Protein AF-A0AAN7BAP9-F1 (afdb_monomer_lite)

InterPro domains:
  IPR054508 Cell wall mannoprotein PIR1-like, C-terminal domain [PF22799] (73-159)

Foldseek 3Di:
DDDDDDDDDDDDDDPPPPPPPPPPPPPVQPLKDKWWKWKDDPWTATWAADPQWFIKGQDPHPTWMWMRHRQFWIAIPVRFTWDQDDPPARFTTGGHPDHTDRFKHWDWDFDPDPDDPDPTDIFTWIDGNNHQKWK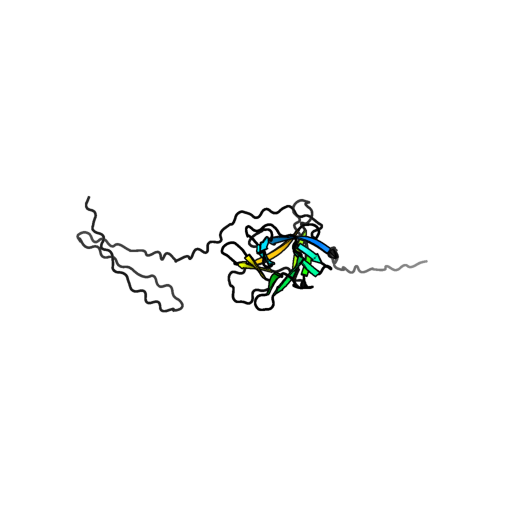WADPDQGMTTIHPHNNPPRPRIDIIGMTIDHPSDVHDDDPDDIDPDPRPDPPPPPDPDDWDWDWDDDPPDPDTDIDTDDDDDDDDDDDDPDDDDDDDDDDDDDD

Organism: NCBI:txid261697

Structure (mmCIF, N/CA/C/O backbone):
data_AF-A0AAN7BAP9-F1
#
_entry.id   AF-A0AAN7BAP9-F1
#
loop_
_atom_site.group_PDB
_atom_site.id
_atom_site.type_symbol
_atom_site.label_atom_id
_atom_site.label_alt_id
_atom_site.label_comp_id
_atom_site.label_asym_id
_atom_site.label_entity_id
_atom_site.label_seq_id
_atom_site.pdbx_PDB_ins_code
_atom_site.Cartn_x
_atom_site.Cartn_y
_atom_site.Cartn_z
_atom_site.occupancy
_atom_site.B_iso_or_equiv
_atom_site.auth_seq_id
_atom_site.auth_comp_id
_atom_site.auth_asym_id
_atom_site.auth_atom_id
_atom_site.pdbx_PDB_model_num
ATOM 1 N N . MET A 1 1 ? 77.933 -33.395 22.657 1.00 39.22 1 MET A N 1
ATOM 2 C CA . MET A 1 1 ? 77.674 -32.132 21.929 1.00 39.22 1 MET A CA 1
ATOM 3 C C . MET A 1 1 ? 76.180 -32.032 21.636 1.00 39.22 1 MET A C 1
ATOM 5 O O . MET A 1 1 ? 75.612 -33.036 21.237 1.00 39.22 1 MET A O 1
ATOM 9 N N . LYS A 1 2 ? 75.620 -30.825 21.815 1.00 37.53 2 LYS A N 1
ATOM 10 C CA . LYS A 1 2 ? 74.255 -30.342 21.498 1.00 37.53 2 LYS A CA 1
ATOM 11 C C . LYS A 1 2 ? 73.086 -30.694 22.444 1.00 37.53 2 LYS A C 1
ATOM 13 O O . LYS A 1 2 ? 72.370 -31.671 22.290 1.00 37.53 2 LYS A O 1
ATOM 18 N N . LEU A 1 3 ? 72.948 -29.768 23.395 1.00 39.25 3 LEU A N 1
ATOM 19 C CA . LEU A 1 3 ? 71.752 -29.110 23.938 1.00 39.25 3 LEU A CA 1
ATOM 20 C C . LEU A 1 3 ? 70.538 -29.025 22.980 1.00 39.25 3 LEU A C 1
ATOM 22 O O . LEU A 1 3 ? 70.737 -28.714 21.809 1.00 39.25 3 LEU A O 1
ATOM 26 N N . SER A 1 4 ? 69.320 -29.184 23.518 1.00 38.62 4 SER A N 1
ATOM 27 C CA . SER A 1 4 ? 68.079 -28.474 23.118 1.00 38.62 4 SER A CA 1
ATOM 28 C C . SER A 1 4 ? 66.982 -28.791 24.149 1.00 38.62 4 SER A C 1
ATOM 30 O O . SER A 1 4 ? 66.522 -29.923 24.233 1.00 38.62 4 SER A O 1
ATOM 32 N N . ILE A 1 5 ? 66.783 -27.939 25.161 1.00 41.03 5 ILE A N 1
ATOM 33 C CA . ILE A 1 5 ? 65.747 -26.885 25.237 1.00 41.03 5 ILE A CA 1
ATOM 34 C C . ILE A 1 5 ? 64.345 -27.438 24.945 1.00 41.03 5 ILE A C 1
ATOM 36 O O . ILE A 1 5 ? 63.905 -27.519 23.802 1.00 41.03 5 ILE A O 1
ATOM 40 N N . ALA A 1 6 ? 63.647 -27.793 26.026 1.00 39.66 6 ALA A N 1
ATOM 41 C CA . ALA A 1 6 ? 62.208 -27.993 26.037 1.00 39.66 6 ALA A CA 1
ATOM 42 C C . ALA A 1 6 ? 61.523 -26.621 25.938 1.00 39.66 6 ALA A C 1
ATOM 44 O O . ALA A 1 6 ? 61.622 -25.806 26.856 1.00 39.66 6 ALA A O 1
ATOM 45 N N . LEU A 1 7 ? 60.851 -26.361 24.816 1.00 39.00 7 LEU A N 1
ATOM 46 C CA . LEU A 1 7 ? 59.968 -25.212 24.647 1.00 39.00 7 LEU A CA 1
ATOM 47 C C . LEU A 1 7 ? 58.538 -25.663 24.967 1.00 39.00 7 LEU A C 1
ATOM 49 O O . LEU A 1 7 ? 57.892 -26.347 24.177 1.00 39.00 7 LEU A O 1
ATOM 53 N N . LEU A 1 8 ? 58.075 -25.308 26.162 1.00 34.25 8 LEU A N 1
ATOM 54 C CA . LEU A 1 8 ? 56.709 -25.523 26.624 1.00 34.25 8 LEU A CA 1
ATOM 55 C C . LEU A 1 8 ? 55.816 -24.433 26.002 1.00 34.25 8 LEU A C 1
ATOM 57 O O . LEU A 1 8 ? 55.797 -23.300 26.479 1.00 34.25 8 LEU A O 1
ATOM 61 N N . ILE A 1 9 ? 55.110 -24.744 24.912 1.00 41.38 9 ILE A N 1
ATOM 62 C CA . ILE A 1 9 ? 54.084 -23.850 24.356 1.00 41.38 9 ILE A CA 1
ATOM 63 C C . ILE A 1 9 ? 52.822 -24.019 25.207 1.00 41.38 9 ILE A C 1
ATOM 65 O O . ILE A 1 9 ? 52.181 -25.068 25.183 1.00 41.38 9 ILE A O 1
ATOM 69 N N . MET A 1 10 ? 52.481 -22.992 25.986 1.00 35.59 10 MET A N 1
ATOM 70 C CA . MET A 1 10 ? 51.198 -22.911 26.679 1.00 35.59 10 MET A CA 1
ATOM 71 C C . MET A 1 10 ? 50.069 -22.769 25.652 1.00 35.59 10 MET A C 1
ATOM 73 O O . MET A 1 10 ? 50.058 -21.833 24.853 1.00 35.59 10 MET A O 1
ATOM 77 N N . ALA A 1 11 ? 49.118 -23.702 25.676 1.00 39.34 11 ALA A N 1
ATOM 78 C CA . ALA A 1 11 ? 47.901 -23.642 24.880 1.00 39.34 11 ALA A CA 1
ATOM 79 C C . ALA A 1 11 ? 46.974 -22.545 25.429 1.00 39.34 11 ALA A C 1
ATOM 81 O O . ALA A 1 11 ? 46.301 -22.732 26.444 1.00 39.34 11 ALA A O 1
ATOM 82 N N . ALA A 1 12 ? 46.931 -21.398 24.753 1.00 40.81 12 ALA A N 1
ATOM 83 C CA . ALA A 1 12 ? 45.875 -20.417 24.945 1.00 40.81 12 ALA A CA 1
ATOM 84 C C . ALA A 1 12 ? 44.576 -20.975 24.339 1.00 40.81 12 ALA A C 1
ATOM 86 O O . ALA A 1 12 ? 44.451 -21.098 23.122 1.00 40.81 12 ALA A O 1
ATOM 87 N N . HIS A 1 13 ? 43.614 -21.330 25.191 1.00 38.75 13 HIS A N 1
ATOM 88 C CA . HIS A 1 13 ? 42.234 -21.550 24.770 1.00 38.75 13 HIS A CA 1
ATOM 89 C C . HIS A 1 13 ? 41.643 -20.196 24.365 1.00 38.75 13 HIS A C 1
ATOM 91 O O . HIS A 1 13 ? 41.330 -19.376 25.226 1.00 38.75 13 HIS A O 1
ATOM 97 N N . GLN A 1 14 ? 41.498 -19.955 23.063 1.00 38.47 14 GLN A N 1
ATOM 98 C CA . GLN A 1 14 ? 40.590 -18.923 22.570 1.00 38.47 14 GLN A CA 1
ATOM 99 C C . GLN A 1 14 ? 39.233 -19.570 22.264 1.00 38.47 14 GLN A C 1
ATOM 101 O O . GLN A 1 14 ? 39.203 -20.629 21.631 1.00 38.47 14 GLN A O 1
ATOM 106 N N . PRO A 1 15 ? 38.111 -18.983 22.719 1.00 40.31 15 PRO A N 1
ATOM 107 C CA . PRO A 1 15 ? 36.793 -19.454 22.335 1.00 40.31 15 PRO A CA 1
ATOM 108 C C . PRO A 1 15 ? 36.600 -19.216 20.835 1.00 40.31 15 PRO A C 1
ATOM 110 O O . PRO A 1 15 ? 36.816 -18.117 20.324 1.00 40.31 15 PRO A O 1
ATOM 113 N N . LEU A 1 16 ? 36.207 -20.282 20.142 1.00 36.47 16 LEU A N 1
ATOM 114 C CA . LEU A 1 16 ? 35.835 -20.287 18.737 1.00 36.47 16 LEU A CA 1
ATOM 115 C C . LEU A 1 16 ? 34.588 -19.405 18.563 1.00 36.47 16 LEU A C 1
ATOM 117 O O . LEU A 1 16 ? 33.466 -19.850 18.798 1.00 36.47 16 LEU A O 1
ATOM 121 N N . LEU A 1 17 ? 34.779 -18.141 18.185 1.00 33.19 17 LEU A N 1
ATOM 122 C CA . LEU A 1 17 ? 33.693 -17.302 17.697 1.00 33.19 17 LEU A CA 1
ATOM 123 C C . LEU A 1 17 ? 33.300 -17.848 16.321 1.00 33.19 17 LEU A C 1
ATOM 125 O O . LEU A 1 17 ? 33.975 -17.600 15.322 1.00 33.19 17 LEU A O 1
ATOM 129 N N . VAL A 1 18 ? 32.235 -18.646 16.280 1.00 38.31 18 VAL A N 1
ATOM 130 C CA . VAL A 1 18 ? 31.590 -19.038 15.027 1.00 38.31 18 VAL A CA 1
ATOM 131 C C . VAL A 1 18 ? 30.954 -17.775 14.449 1.00 38.31 18 VAL A C 1
ATOM 133 O O . VAL A 1 18 ? 29.829 -17.418 14.786 1.00 38.31 18 VAL A O 1
ATOM 136 N N . LEU A 1 19 ? 31.697 -17.065 13.601 1.00 39.41 19 LEU A N 1
ATOM 137 C CA . LEU A 1 19 ? 31.124 -16.092 12.681 1.00 39.41 19 LEU A CA 1
ATOM 138 C C . LEU A 1 19 ? 30.320 -16.893 11.655 1.00 39.41 19 LEU A C 1
ATOM 140 O O . LEU A 1 19 ? 30.851 -17.341 10.642 1.00 39.41 19 LEU A O 1
ATOM 144 N N . GLY A 1 20 ? 29.042 -17.126 11.952 1.00 35.44 20 GLY A N 1
ATOM 145 C CA . GLY A 1 20 ? 28.087 -17.520 10.930 1.00 35.44 20 GLY A CA 1
ATOM 146 C C . GLY A 1 20 ? 28.070 -16.416 9.882 1.00 35.44 20 GLY A C 1
ATOM 147 O O . GLY A 1 20 ? 27.644 -15.300 10.165 1.00 35.44 20 GLY A O 1
ATOM 148 N N . SER A 1 21 ? 28.595 -16.702 8.694 1.00 42.09 21 SER A N 1
ATOM 149 C CA . SER A 1 21 ? 28.453 -15.836 7.530 1.00 42.09 21 SER A CA 1
ATOM 150 C C . SER A 1 21 ? 26.985 -15.856 7.106 1.00 42.09 21 SER A C 1
ATOM 152 O O . SER A 1 21 ? 26.604 -16.605 6.211 1.00 42.09 21 SER A O 1
ATOM 154 N N . GLY A 1 22 ? 26.151 -15.065 7.783 1.00 42.41 22 GLY A N 1
ATOM 155 C CA . GLY A 1 22 ? 24.893 -14.608 7.216 1.00 42.41 22 GLY A CA 1
ATOM 156 C C . GLY A 1 22 ? 25.261 -13.816 5.973 1.00 42.41 22 GLY A C 1
ATOM 157 O O . GLY A 1 22 ? 25.788 -12.707 6.066 1.00 42.41 22 GLY A O 1
ATOM 158 N N . HIS A 1 23 ? 25.114 -14.441 4.811 1.00 36.19 23 HIS A N 1
ATOM 159 C CA . HIS A 1 23 ? 25.260 -13.761 3.541 1.00 36.19 23 HIS A CA 1
ATOM 160 C C . HIS A 1 23 ? 24.065 -12.812 3.470 1.00 36.19 23 HIS A C 1
ATOM 162 O O . HIS A 1 23 ? 22.992 -13.198 3.027 1.00 36.19 23 HIS A O 1
ATOM 168 N N . HIS A 1 24 ? 24.231 -11.578 3.950 1.00 43.66 24 HIS A N 1
ATOM 169 C CA . HIS A 1 24 ? 23.364 -10.496 3.522 1.00 43.66 24 HIS A CA 1
ATOM 170 C C . HIS A 1 24 ? 23.591 -10.398 2.020 1.00 43.66 24 HIS A C 1
ATOM 172 O O . HIS A 1 24 ? 24.553 -9.780 1.562 1.00 43.66 24 HIS A O 1
ATOM 178 N N . ILE A 1 25 ? 22.759 -11.085 1.242 1.00 43.34 25 ILE A N 1
ATOM 179 C CA . ILE A 1 25 ? 22.563 -10.703 -0.139 1.00 43.34 25 ILE A CA 1
ATOM 180 C C . ILE A 1 25 ? 22.003 -9.285 -0.057 1.00 43.34 25 ILE A C 1
ATOM 182 O O . ILE A 1 25 ? 20.810 -9.067 0.115 1.00 43.34 25 ILE A O 1
ATOM 186 N N . ASN A 1 26 ? 22.896 -8.295 -0.116 1.00 43.59 26 ASN A N 1
ATOM 187 C CA . ASN A 1 26 ? 22.550 -6.979 -0.620 1.00 43.59 26 ASN A CA 1
ATOM 188 C C . ASN A 1 26 ? 22.173 -7.220 -2.076 1.00 43.59 26 ASN A C 1
ATOM 190 O O . ASN A 1 26 ? 22.978 -7.049 -2.989 1.00 43.59 26 ASN A O 1
ATOM 194 N N . MET A 1 27 ? 20.968 -7.744 -2.273 1.00 49.84 27 MET A N 1
ATOM 195 C CA . MET A 1 27 ? 20.317 -7.671 -3.548 1.00 49.84 27 MET A CA 1
ATOM 196 C C . MET A 1 27 ? 20.071 -6.190 -3.725 1.00 49.84 27 MET A C 1
ATOM 198 O O . MET A 1 27 ? 19.184 -5.625 -3.091 1.00 49.84 27 MET A O 1
ATOM 202 N N . GLU A 1 28 ? 20.961 -5.550 -4.478 1.00 54.44 28 GLU A N 1
ATOM 203 C CA . GLU A 1 28 ? 20.716 -4.208 -4.967 1.00 54.44 28 GLU A CA 1
ATOM 204 C C . GLU A 1 28 ? 19.341 -4.276 -5.635 1.00 54.44 28 GLU A C 1
ATOM 206 O O . GLU A 1 28 ? 19.174 -5.072 -6.571 1.00 54.44 28 GLU A O 1
ATOM 211 N N . PRO A 1 29 ? 18.321 -3.596 -5.079 1.00 56.44 29 PRO A N 1
ATOM 212 C CA . PRO A 1 29 ? 16.978 -3.728 -5.598 1.00 56.44 29 PRO A CA 1
ATOM 213 C C . PRO A 1 29 ? 17.034 -3.342 -7.076 1.00 56.44 29 PRO A C 1
ATOM 215 O O . PRO A 1 29 ? 17.703 -2.360 -7.418 1.00 56.44 29 PRO A O 1
ATOM 218 N N . PRO A 1 30 ? 16.395 -4.115 -7.970 1.00 64.19 30 PRO A N 1
ATOM 219 C CA . PRO A 1 30 ? 16.345 -3.749 -9.375 1.00 64.19 30 PRO A CA 1
ATOM 220 C C . PRO A 1 30 ? 15.902 -2.288 -9.491 1.00 64.19 30 PRO A C 1
ATOM 222 O O . PRO A 1 30 ? 14.901 -1.873 -8.904 1.00 64.19 30 PRO A O 1
ATOM 225 N N . THR A 1 31 ? 16.678 -1.496 -10.232 1.00 76.81 31 THR A N 1
ATOM 226 C CA . THR A 1 31 ? 16.429 -0.055 -10.385 1.00 76.81 31 THR A CA 1
ATOM 227 C C . THR A 1 31 ? 15.052 0.215 -10.986 1.00 76.81 31 THR A C 1
ATOM 229 O O . THR A 1 31 ? 14.473 1.269 -10.738 1.00 76.81 31 THR A O 1
ATOM 232 N N . SER A 1 32 ? 14.491 -0.750 -11.720 1.00 89.06 32 SER A N 1
ATOM 233 C CA . SER A 1 32 ? 13.065 -0.821 -12.004 1.00 89.06 32 SER A CA 1
ATOM 234 C C . SER A 1 32 ? 12.591 -2.268 -12.141 1.00 89.06 32 SER A C 1
ATOM 236 O O . SER A 1 32 ? 13.298 -3.099 -12.709 1.00 89.06 32 SER A O 1
ATOM 238 N N . CYS A 1 33 ? 11.412 -2.571 -11.603 1.00 92.25 33 CYS A N 1
ATOM 239 C CA . CYS A 1 33 ? 10.778 -3.889 -11.667 1.00 92.25 33 CYS A CA 1
ATOM 240 C C . CYS A 1 33 ? 9.269 -3.760 -11.436 1.00 92.25 33 CYS A C 1
ATOM 242 O O . CYS A 1 33 ? 8.823 -2.834 -10.753 1.00 92.25 33 CYS A O 1
ATOM 244 N N . THR A 1 34 ? 8.486 -4.686 -11.986 1.00 95.19 34 THR A N 1
ATOM 245 C CA . THR A 1 34 ? 7.030 -4.733 -11.806 1.00 95.19 34 THR A CA 1
ATOM 246 C C . THR A 1 34 ? 6.635 -5.798 -10.792 1.00 95.19 34 THR A C 1
ATOM 248 O O . THR A 1 34 ? 7.177 -6.904 -10.779 1.00 95.19 34 THR A O 1
ATOM 251 N N . PHE A 1 35 ? 5.663 -5.478 -9.944 1.00 94.94 35 PHE A N 1
ATOM 252 C CA . PHE A 1 35 ? 5.243 -6.341 -8.856 1.00 94.94 35 PHE A CA 1
ATOM 253 C C . PHE A 1 35 ? 3.766 -6.202 -8.501 1.00 94.94 35 PHE A C 1
ATOM 255 O O . PHE A 1 35 ? 3.135 -5.181 -8.776 1.00 94.94 35 PHE A O 1
ATOM 262 N N . ALA A 1 36 ? 3.239 -7.240 -7.862 1.00 95.25 36 ALA A N 1
ATOM 263 C CA . ALA A 1 36 ? 1.990 -7.184 -7.118 1.00 95.25 36 ALA A CA 1
ATOM 264 C C . ALA A 1 36 ? 2.293 -7.004 -5.624 1.00 95.25 36 ALA A C 1
ATOM 266 O O . ALA A 1 36 ? 3.377 -7.352 -5.147 1.00 95.25 36 ALA A O 1
ATOM 267 N N . MET A 1 37 ? 1.333 -6.444 -4.893 1.00 95.88 37 MET A N 1
ATOM 268 C CA . MET A 1 37 ? 1.393 -6.319 -3.439 1.00 95.88 37 MET A CA 1
ATOM 269 C C . MET A 1 37 ? 0.341 -7.226 -2.810 1.00 95.88 37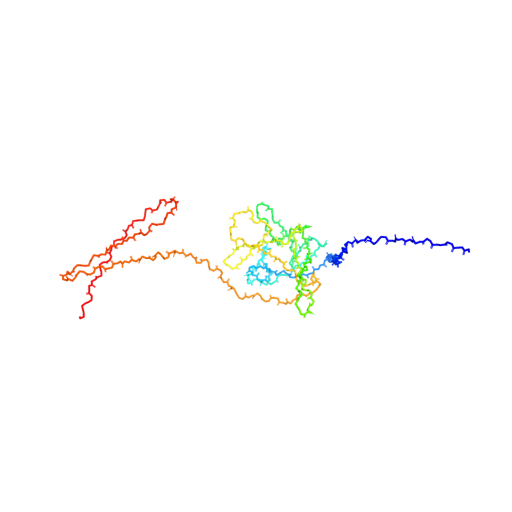 MET A C 1
ATOM 271 O O . MET A 1 37 ? -0.830 -7.136 -3.175 1.00 95.88 37 MET A O 1
ATOM 275 N N . THR A 1 38 ? 0.735 -8.014 -1.817 1.00 94.69 38 THR A N 1
ATOM 276 C CA . THR A 1 38 ? -0.163 -8.872 -1.036 1.00 94.69 38 THR A CA 1
ATOM 277 C C . THR A 1 38 ? 0.002 -8.542 0.440 1.00 94.69 38 THR A C 1
ATOM 279 O O . THR A 1 38 ? 1.117 -8.480 0.953 1.00 94.69 38 THR A O 1
ATOM 282 N N . SER A 1 39 ? -1.092 -8.304 1.159 1.00 93.75 39 SER A N 1
ATOM 283 C CA . SER A 1 39 ? -1.009 -8.082 2.605 1.00 93.75 39 SER A CA 1
ATOM 284 C C . SER A 1 39 ? -0.644 -9.374 3.342 1.00 93.75 39 SER A C 1
ATOM 286 O O . SER A 1 39 ? -0.970 -10.479 2.909 1.00 93.75 39 SER A O 1
ATOM 288 N N . THR A 1 40 ? -0.020 -9.247 4.507 1.00 89.69 40 THR A N 1
ATOM 289 C CA . THR A 1 40 ? 0.139 -10.340 5.473 1.00 89.69 40 THR A CA 1
ATOM 290 C C . THR A 1 40 ? -0.091 -9.836 6.891 1.00 89.69 40 THR A C 1
ATOM 292 O O . THR A 1 40 ? 0.044 -8.647 7.175 1.00 89.69 40 THR A O 1
ATOM 295 N N . GLY A 1 41 ? -0.456 -10.752 7.788 1.00 82.69 41 GLY A N 1
ATOM 296 C CA . GLY A 1 41 ? -0.892 -10.440 9.147 1.00 82.69 41 GLY A CA 1
ATOM 297 C C . GLY A 1 41 ? -2.339 -10.900 9.345 1.00 82.69 41 GLY A C 1
ATOM 298 O O . GLY A 1 41 ? -2.589 -12.100 9.226 1.00 82.69 41 GLY A O 1
ATOM 299 N N . PRO A 1 42 ? -3.297 -9.998 9.628 1.00 76.19 42 PRO A N 1
ATOM 300 C CA . PRO A 1 42 ? -4.679 -10.376 9.945 1.00 76.19 42 PRO A CA 1
ATOM 301 C C . PRO A 1 42 ? -5.469 -10.920 8.746 1.00 76.19 42 PRO A C 1
ATOM 303 O O . PRO A 1 42 ? -6.477 -11.596 8.935 1.00 76.19 42 PRO A O 1
ATOM 306 N N . PHE A 1 43 ? -5.024 -10.635 7.522 1.00 82.88 43 PHE A N 1
ATOM 307 C CA . PHE A 1 43 ? -5.568 -11.180 6.280 1.00 82.88 43 PHE A CA 1
ATOM 308 C C . PHE A 1 43 ? -4.480 -11.191 5.198 1.00 82.88 43 PHE A C 1
ATOM 310 O O . PHE A 1 43 ? -3.528 -10.403 5.249 1.00 82.88 43 PHE A O 1
ATOM 317 N N . SER A 1 44 ? -4.628 -12.078 4.213 1.00 87.88 44 SER A N 1
ATOM 318 C CA . SER A 1 44 ? -3.724 -12.161 3.067 1.00 87.88 44 SER A CA 1
ATOM 319 C C . SER A 1 44 ? -4.498 -12.029 1.772 1.00 87.88 44 SER A C 1
ATOM 321 O O . SER A 1 44 ? -5.174 -12.964 1.352 1.00 87.88 44 SER A O 1
ATOM 323 N N . CYS A 1 45 ? -4.461 -10.829 1.197 1.00 89.75 45 CYS A N 1
ATOM 324 C CA . CYS A 1 45 ? -5.208 -10.497 -0.006 1.00 89.75 45 CYS A CA 1
ATOM 325 C C . CYS A 1 45 ? -4.377 -9.576 -0.906 1.00 89.75 45 CYS A C 1
ATOM 327 O O . CYS A 1 45 ? -3.588 -8.776 -0.390 1.00 89.75 45 CYS A O 1
ATOM 329 N N . PRO A 1 46 ? -4.556 -9.663 -2.232 1.00 93.69 46 PRO A N 1
ATOM 330 C CA . PRO A 1 46 ? -3.867 -8.793 -3.167 1.00 93.69 46 PRO A CA 1
ATOM 331 C C . PRO A 1 46 ? -4.373 -7.353 -3.049 1.00 93.69 46 PRO A C 1
ATOM 333 O O . PRO A 1 46 ? -5.525 -7.092 -2.682 1.00 93.69 46 PRO A O 1
ATOM 336 N N . ALA A 1 47 ? -3.499 -6.409 -3.375 1.00 95.81 47 ALA A N 1
ATOM 337 C CA . ALA A 1 47 ? -3.828 -5.001 -3.467 1.00 95.81 47 ALA A CA 1
ATOM 338 C C . ALA A 1 47 ? -4.618 -4.727 -4.749 1.00 95.81 47 ALA A C 1
ATOM 340 O O . ALA A 1 47 ? -4.158 -4.981 -5.864 1.00 95.81 47 ALA A O 1
ATOM 341 N N . GLY A 1 48 ? -5.792 -4.137 -4.581 1.00 95.38 48 GLY A N 1
ATOM 342 C CA . GLY A 1 48 ? -6.512 -3.438 -5.632 1.00 95.38 48 GLY A CA 1
ATOM 343 C C . GLY A 1 48 ? -6.356 -1.925 -5.501 1.00 95.38 48 GLY A C 1
ATOM 344 O O . GLY A 1 48 ? -5.750 -1.412 -4.555 1.00 95.38 48 GLY A O 1
ATOM 345 N N . ARG A 1 49 ? -6.948 -1.195 -6.446 1.00 93.88 49 ARG A N 1
ATOM 346 C CA . ARG A 1 49 ? -6.925 0.269 -6.477 1.00 93.88 49 ARG A CA 1
ATOM 347 C C . ARG A 1 49 ? -8.287 0.830 -6.867 1.00 93.88 49 ARG A C 1
ATOM 349 O O . ARG A 1 49 ? -8.933 0.318 -7.782 1.00 93.88 49 ARG A O 1
ATOM 356 N N . LEU A 1 50 ? -8.690 1.917 -6.219 1.00 94.06 50 LEU A N 1
ATOM 357 C CA . LEU A 1 50 ? -9.807 2.751 -6.656 1.00 94.06 50 LEU A CA 1
ATOM 358 C C . LEU A 1 50 ? -9.435 3.621 -7.863 1.00 94.06 50 LEU A C 1
ATOM 360 O O . LEU A 1 50 ? -8.268 3.836 -8.180 1.00 94.06 50 LEU A O 1
ATOM 364 N N . GLN A 1 51 ? -10.438 4.175 -8.542 1.00 91.94 51 GLN A N 1
ATOM 365 C CA . GLN A 1 51 ? -10.196 5.073 -9.675 1.00 91.94 51 GLN A CA 1
ATOM 366 C C . GLN A 1 51 ? -9.449 6.356 -9.271 1.00 91.94 51 GLN A C 1
ATOM 368 O O . GLN A 1 51 ? -8.718 6.917 -10.085 1.00 91.94 51 GLN A O 1
ATOM 373 N N . ASP A 1 52 ? -9.635 6.816 -8.034 1.00 90.44 52 ASP A N 1
ATOM 374 C CA . ASP A 1 52 ? -9.003 8.023 -7.501 1.00 90.44 52 ASP A CA 1
ATOM 375 C C . ASP A 1 52 ? -7.559 7.809 -7.026 1.00 90.44 52 ASP A C 1
ATOM 377 O O . ASP A 1 52 ? -6.886 8.794 -6.739 1.00 90.44 52 ASP A O 1
ATOM 381 N N . GLY A 1 53 ? -7.076 6.559 -6.996 1.00 93.94 53 GLY A N 1
ATOM 382 C CA . GLY A 1 53 ? -5.705 6.236 -6.609 1.00 93.94 53 GLY A CA 1
ATOM 383 C C . GLY A 1 53 ? -5.533 5.526 -5.270 1.00 93.94 53 GLY A C 1
ATOM 384 O O . GLY A 1 53 ? -4.445 5.030 -4.972 1.00 93.94 53 GLY A O 1
ATOM 385 N N . GLN A 1 54 ? -6.588 5.422 -4.459 1.00 95.69 54 GLN A N 1
ATOM 386 C CA . GLN A 1 54 ? -6.486 4.757 -3.161 1.00 95.69 54 GLN A CA 1
ATOM 387 C C . GLN A 1 54 ? -6.207 3.259 -3.317 1.00 95.69 54 GLN A C 1
ATOM 389 O O . GLN A 1 54 ? -6.921 2.552 -4.034 1.00 95.69 54 GLN A O 1
ATOM 394 N N . ILE A 1 55 ? -5.208 2.763 -2.587 1.00 96.62 55 ILE A N 1
ATOM 395 C CA . ILE A 1 55 ? -4.903 1.333 -2.502 1.00 96.62 55 ILE A CA 1
ATOM 396 C C . ILE A 1 55 ? -5.885 0.674 -1.528 1.00 96.62 55 ILE A C 1
ATOM 398 O O . ILE A 1 55 ? -6.147 1.179 -0.432 1.00 96.62 55 ILE A O 1
ATOM 402 N N . ARG A 1 56 ? -6.445 -0.464 -1.941 1.00 95.88 56 ARG A N 1
ATOM 403 C CA . ARG A 1 56 ? -7.435 -1.243 -1.191 1.00 95.88 56 ARG A CA 1
ATOM 404 C C . ARG A 1 56 ? -6.947 -2.670 -1.031 1.00 95.88 56 ARG A C 1
ATOM 406 O O . ARG A 1 56 ? -6.647 -3.328 -2.021 1.00 95.88 56 ARG A O 1
ATOM 413 N N . PHE A 1 57 ? -6.967 -3.175 0.194 1.00 95.75 57 PHE A N 1
ATOM 414 C CA . PHE A 1 57 ? -6.891 -4.614 0.437 1.00 95.75 57 PHE A CA 1
ATOM 415 C C . PHE A 1 57 ? -8.261 -5.182 0.800 1.00 95.75 57 PHE A C 1
ATOM 417 O O . PHE A 1 57 ? -9.112 -4.466 1.335 1.00 95.75 57 PHE A O 1
ATOM 424 N N . ASN A 1 58 ? -8.442 -6.478 0.524 1.00 92.06 58 ASN A N 1
ATOM 425 C CA . ASN A 1 58 ? -9.666 -7.236 0.817 1.00 92.06 58 ASN A CA 1
ATOM 426 C C . ASN A 1 58 ? -10.938 -6.644 0.164 1.00 92.06 58 ASN A C 1
ATOM 428 O O . ASN A 1 58 ? -12.049 -6.804 0.665 1.00 92.06 58 ASN A O 1
ATOM 432 N N . GLY A 1 59 ? -10.763 -5.930 -0.951 1.00 84.88 59 GLY A N 1
ATOM 433 C CA . GLY A 1 59 ? -11.854 -5.436 -1.787 1.00 84.88 59 GLY A CA 1
ATOM 434 C C . GLY A 1 59 ? -12.126 -6.347 -2.979 1.00 84.88 59 GLY A C 1
ATOM 435 O O . GLY A 1 59 ? -11.417 -7.319 -3.222 1.00 84.88 59 GLY A O 1
ATOM 436 N N . SER A 1 60 ? -13.147 -5.993 -3.756 1.00 86.94 60 SER A N 1
ATOM 437 C CA . SER A 1 60 ? -13.503 -6.695 -5.004 1.00 86.94 60 SER A CA 1
ATOM 438 C C . SER A 1 60 ? -12.847 -6.089 -6.252 1.00 86.94 60 SER A C 1
ATOM 440 O O . SER A 1 60 ? -13.207 -6.423 -7.382 1.00 86.94 60 SER A O 1
ATOM 442 N N . TYR A 1 61 ? -11.891 -5.179 -6.058 1.00 89.00 61 TYR A N 1
ATOM 443 C CA . TYR A 1 61 ? -11.191 -4.514 -7.151 1.00 89.00 61 TYR A CA 1
ATOM 444 C C . TYR A 1 61 ? -10.192 -5.460 -7.820 1.00 89.00 61 TYR A C 1
ATOM 446 O O . TYR A 1 61 ? -9.587 -6.291 -7.141 1.00 89.00 61 TYR A O 1
ATOM 454 N N . PRO A 1 62 ? -9.961 -5.304 -9.134 1.00 90.12 62 PRO A N 1
ATOM 455 C CA . PRO A 1 62 ? -8.886 -6.012 -9.809 1.00 90.12 62 PRO A CA 1
ATOM 456 C C . PRO A 1 62 ? -7.537 -5.757 -9.130 1.00 90.12 62 PRO A C 1
ATOM 458 O O . PRO A 1 62 ? -7.231 -4.617 -8.756 1.00 90.12 62 PRO A O 1
ATOM 461 N N . THR A 1 63 ? -6.723 -6.809 -9.026 1.00 93.75 63 THR A N 1
ATOM 462 C CA . THR A 1 63 ? -5.336 -6.699 -8.571 1.00 93.75 63 THR A CA 1
ATOM 463 C C . THR A 1 63 ? -4.601 -5.665 -9.414 1.00 93.75 63 THR A C 1
ATOM 465 O O . THR A 1 63 ? -4.650 -5.689 -10.646 1.00 93.75 63 THR A O 1
ATOM 468 N N . THR A 1 64 ? -3.939 -4.732 -8.741 1.00 94.62 64 THR A N 1
ATOM 469 C CA . THR A 1 64 ? -3.160 -3.674 -9.377 1.00 94.62 64 THR A CA 1
ATOM 470 C C . THR A 1 64 ? -1.692 -4.065 -9.419 1.00 94.62 64 THR A C 1
ATOM 472 O O . THR A 1 64 ? -1.128 -4.495 -8.416 1.00 94.62 64 THR A O 1
ATOM 475 N N . GLN A 1 65 ? -1.071 -3.878 -10.583 1.00 96.75 65 GLN A N 1
ATOM 476 C CA . GLN A 1 65 ? 0.379 -3.954 -10.711 1.00 96.75 65 GLN A CA 1
ATOM 477 C C . GLN A 1 65 ? 1.010 -2.616 -10.333 1.00 96.75 65 GLN A C 1
ATOM 479 O O . GLN A 1 65 ? 0.476 -1.548 -10.648 1.00 96.75 65 GLN A O 1
ATOM 484 N N . PHE A 1 66 ? 2.177 -2.699 -9.712 1.00 97.62 66 PHE A N 1
ATOM 485 C CA . PHE A 1 66 ? 3.017 -1.581 -9.319 1.00 97.62 66 PHE A CA 1
ATOM 486 C C . PHE A 1 66 ? 4.384 -1.711 -9.977 1.00 97.62 66 PHE A C 1
ATOM 488 O O . PHE A 1 66 ? 4.837 -2.811 -10.290 1.00 97.62 66 PHE A O 1
ATOM 495 N N . THR A 1 67 ? 5.061 -0.588 -10.167 1.00 97.06 67 THR A N 1
ATOM 496 C CA . THR A 1 67 ? 6.401 -0.534 -10.740 1.00 97.06 67 THR A CA 1
ATOM 497 C C . THR A 1 67 ? 7.305 0.251 -9.812 1.00 97.06 67 THR A C 1
ATOM 499 O O . THR A 1 67 ? 7.021 1.402 -9.481 1.00 97.06 67 THR A O 1
ATOM 502 N N . MET A 1 68 ? 8.405 -0.376 -9.403 1.00 95.44 68 MET A N 1
ATOM 503 C CA . MET A 1 68 ? 9.503 0.302 -8.732 1.00 95.44 68 MET A CA 1
ATOM 504 C C . MET A 1 68 ? 10.236 1.140 -9.777 1.00 95.44 68 MET A C 1
ATOM 506 O O . MET A 1 68 ? 10.546 0.656 -10.867 1.00 95.44 68 MET A O 1
ATOM 510 N N . VAL A 1 69 ? 10.509 2.396 -9.461 1.00 93.19 69 VAL A N 1
ATOM 511 C CA . VAL A 1 69 ? 11.183 3.361 -10.325 1.00 93.19 69 VAL A CA 1
ATOM 512 C C . VAL A 1 69 ? 12.394 3.893 -9.573 1.00 93.19 69 VAL A C 1
ATOM 514 O O . VAL A 1 69 ? 12.297 4.317 -8.423 1.00 93.19 69 VAL A O 1
ATOM 517 N N . ASN A 1 70 ? 13.556 3.850 -10.219 1.00 91.38 70 ASN A N 1
ATOM 518 C CA . ASN A 1 70 ? 14.849 4.241 -9.652 1.00 91.38 70 ASN A CA 1
ATOM 519 C C . ASN A 1 70 ? 15.170 3.587 -8.290 1.00 91.38 70 ASN A C 1
ATOM 521 O O . ASN A 1 70 ? 15.897 4.164 -7.488 1.00 91.38 70 ASN A O 1
ATOM 525 N N . GLY A 1 71 ? 14.614 2.404 -8.018 1.00 89.62 71 GLY A N 1
ATOM 526 C CA . GLY A 1 71 ? 14.822 1.645 -6.781 1.00 89.62 71 GLY A CA 1
ATOM 527 C C . GLY A 1 71 ? 14.147 2.198 -5.518 1.00 89.62 71 GLY A C 1
ATOM 528 O O . GLY A 1 71 ? 14.234 1.534 -4.488 1.00 89.62 71 GLY A O 1
ATOM 529 N N . SER A 1 72 ? 13.487 3.366 -5.563 1.00 93.62 72 SER A N 1
ATOM 530 C CA . SER A 1 72 ? 12.890 3.969 -4.356 1.00 93.62 72 SER A CA 1
ATOM 531 C C . SER A 1 72 ? 11.557 4.700 -4.529 1.00 93.62 72 SER A C 1
ATOM 533 O O . SER A 1 72 ? 10.999 5.221 -3.562 1.00 93.62 72 SER A O 1
ATOM 535 N N . MET A 1 73 ? 11.033 4.747 -5.750 1.00 97.19 73 MET A N 1
ATOM 536 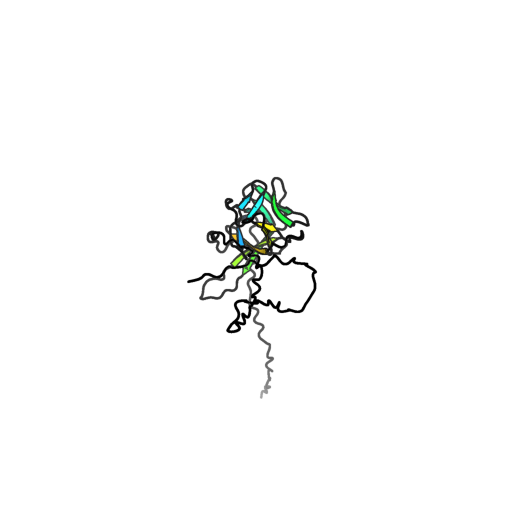C CA . MET A 1 73 ? 9.749 5.354 -6.093 1.00 97.19 73 MET A CA 1
ATOM 537 C C . MET A 1 73 ? 8.790 4.286 -6.602 1.00 97.19 73 MET A C 1
ATOM 539 O O . MET A 1 73 ? 9.226 3.321 -7.220 1.00 97.19 73 MET A O 1
ATOM 543 N N . ILE A 1 74 ? 7.485 4.467 -6.405 1.00 97.94 74 ILE A N 1
ATOM 544 C CA . ILE A 1 74 ? 6.478 3.540 -6.937 1.00 97.94 74 ILE A CA 1
ATOM 545 C C . ILE A 1 74 ? 5.501 4.291 -7.831 1.00 97.94 74 ILE A C 1
ATOM 547 O O . ILE A 1 74 ? 5.019 5.366 -7.475 1.00 97.94 74 ILE A O 1
ATOM 551 N N . THR A 1 75 ? 5.180 3.700 -8.976 1.00 97.75 75 THR A N 1
ATOM 552 C CA . THR A 1 75 ? 4.003 4.057 -9.773 1.00 97.75 75 THR A CA 1
ATOM 553 C C . THR A 1 75 ? 3.067 2.865 -9.873 1.00 97.75 75 THR A C 1
ATOM 555 O O . THR A 1 75 ? 3.527 1.725 -9.909 1.00 97.75 75 THR A O 1
ATOM 558 N N . ASP A 1 76 ? 1.764 3.100 -9.960 1.00 96.94 76 ASP A N 1
ATOM 559 C CA . ASP A 1 76 ? 0.830 2.034 -10.320 1.00 96.94 76 ASP A CA 1
ATOM 560 C C . ASP A 1 76 ? 0.772 1.801 -11.842 1.00 96.94 76 ASP A C 1
ATOM 562 O O . ASP A 1 76 ? 1.340 2.548 -12.642 1.00 96.94 76 ASP A O 1
ATOM 566 N N . SER A 1 77 ? 0.053 0.756 -12.251 1.00 95.06 77 SER A N 1
ATOM 567 C CA . SER A 1 77 ? -0.169 0.402 -13.662 1.00 95.06 77 SER A CA 1
ATOM 568 C C . SER A 1 77 ? -0.872 1.474 -14.509 1.00 95.06 77 SER A C 1
ATOM 570 O O . SER A 1 77 ? -0.814 1.403 -15.736 1.00 95.06 77 SER A O 1
ATOM 572 N N . ALA A 1 78 ? -1.515 2.473 -13.896 1.00 95.12 78 ALA A N 1
ATOM 573 C CA . ALA A 1 78 ? -2.082 3.624 -14.600 1.00 95.12 78 ALA A CA 1
ATOM 574 C C . ALA A 1 78 ? -1.098 4.806 -14.691 1.00 95.12 78 ALA A C 1
ATOM 576 O O . ALA A 1 78 ? -1.439 5.846 -15.256 1.00 95.12 78 ALA A O 1
ATOM 577 N N . GLY A 1 79 ? 0.112 4.657 -14.147 1.00 95.25 79 GLY A N 1
ATOM 578 C CA . GLY A 1 79 ? 1.145 5.684 -14.111 1.00 95.25 79 GLY A CA 1
ATOM 579 C C . GLY A 1 79 ? 0.948 6.719 -13.005 1.00 95.25 79 GLY A C 1
ATOM 580 O O . GLY A 1 79 ? 1.572 7.779 -13.060 1.00 95.25 79 GLY A O 1
ATOM 581 N N . PHE A 1 80 ? 0.084 6.464 -12.018 1.00 97.75 80 PHE A N 1
ATOM 582 C CA . PHE A 1 80 ? -0.084 7.378 -10.889 1.00 97.75 80 PHE A CA 1
ATOM 583 C C . PHE A 1 80 ? 1.066 7.193 -9.909 1.00 97.75 80 PHE A C 1
ATOM 585 O O . PHE A 1 80 ? 1.445 6.066 -9.581 1.00 97.75 80 PHE A O 1
ATOM 592 N N . GLY A 1 81 ? 1.639 8.309 -9.463 1.00 98.12 81 GLY A N 1
ATOM 593 C CA . GLY A 1 81 ? 2.755 8.285 -8.535 1.00 98.12 81 GLY A CA 1
ATOM 594 C C . GLY A 1 81 ? 2.278 7.982 -7.129 1.00 98.12 81 GLY A C 1
ATOM 595 O O . GLY A 1 81 ? 1.380 8.650 -6.612 1.00 98.12 81 GLY A O 1
ATOM 596 N N . CYS A 1 82 ? 2.885 6.975 -6.512 1.00 98.50 82 CYS A N 1
ATOM 597 C CA . CYS A 1 82 ? 2.524 6.579 -5.169 1.00 98.50 82 CYS A CA 1
ATOM 598 C C . CYS A 1 82 ? 3.251 7.413 -4.122 1.00 98.50 82 CYS A C 1
ATOM 600 O O . CYS A 1 82 ? 4.456 7.653 -4.209 1.00 98.50 82 CYS A O 1
ATOM 602 N N . ILE A 1 83 ? 2.485 7.865 -3.139 1.00 98.19 83 ILE A N 1
ATOM 603 C CA . ILE A 1 83 ? 2.889 8.793 -2.094 1.00 98.19 83 ILE A CA 1
ATOM 604 C C . ILE A 1 83 ? 2.458 8.257 -0.735 1.00 98.19 83 ILE A C 1
ATOM 606 O O . ILE A 1 83 ? 1.543 7.433 -0.631 1.00 98.19 83 ILE A O 1
ATOM 610 N N . VAL A 1 84 ? 3.080 8.783 0.313 1.00 97.69 84 VAL A N 1
ATOM 611 C CA . VAL A 1 84 ? 2.513 8.753 1.656 1.00 97.69 84 VAL A CA 1
ATOM 612 C C . VAL A 1 84 ? 1.994 10.148 1.973 1.00 97.69 84 VAL A C 1
ATOM 614 O O . VAL A 1 84 ? 2.746 11.120 1.930 1.00 97.69 84 VAL A O 1
ATOM 617 N N . THR A 1 85 ? 0.700 10.268 2.269 1.00 95.38 85 THR A N 1
ATOM 618 C CA . THR A 1 85 ? 0.106 11.569 2.598 1.00 95.38 85 THR A CA 1
ATOM 619 C C . THR A 1 85 ? 0.735 12.165 3.856 1.00 95.38 85 THR A C 1
ATOM 621 O O . THR A 1 85 ? 1.298 11.472 4.704 1.00 95.38 85 THR A O 1
ATOM 624 N N . GLU A 1 86 ? 0.638 13.481 4.010 1.00 92.69 86 GLU A N 1
ATOM 625 C CA . GLU A 1 86 ? 1.176 14.139 5.196 1.00 92.69 86 GLU A CA 1
ATOM 626 C C . GLU A 1 86 ? 0.410 13.751 6.480 1.00 92.69 86 GLU A C 1
ATOM 628 O O . GLU A 1 86 ? -0.713 13.219 6.473 1.00 92.69 86 GLU A O 1
ATOM 633 N N . SER A 1 87 ? 1.059 14.016 7.615 1.00 88.31 87 SER A N 1
ATOM 634 C CA . SER A 1 87 ? 0.472 13.873 8.948 1.00 88.31 87 SER A CA 1
ATOM 635 C C . SER A 1 87 ? -0.839 14.673 9.058 1.00 88.31 87 SER A C 1
ATOM 637 O O . SER A 1 87 ? -0.922 15.774 8.510 1.00 88.31 87 SER A O 1
ATOM 639 N N . PRO A 1 88 ? -1.870 14.156 9.753 1.00 86.25 88 PRO A N 1
ATOM 640 C CA . PRO A 1 88 ? -1.854 12.968 10.619 1.00 86.25 88 PRO A CA 1
ATOM 641 C C . PRO A 1 88 ? -2.169 11.653 9.905 1.00 86.25 88 PRO A C 1
ATOM 643 O O . PRO A 1 88 ? -2.102 10.598 10.524 1.00 86.25 88 PRO A O 1
ATOM 646 N N . THR A 1 89 ? -2.537 11.696 8.624 1.00 89.00 89 THR A N 1
ATOM 647 C CA . THR A 1 89 ? -3.076 10.514 7.941 1.00 89.00 89 THR A CA 1
ATOM 648 C C . THR A 1 89 ? -1.990 9.511 7.575 1.00 89.00 89 THR A C 1
ATOM 650 O O . THR A 1 89 ? -2.101 8.364 7.985 1.00 89.00 89 THR A O 1
ATOM 653 N N . THR A 1 90 ? -0.906 9.914 6.903 1.00 95.19 90 THR A N 1
ATOM 654 C CA . THR A 1 90 ? 0.168 8.996 6.449 1.00 95.19 90 THR A CA 1
ATOM 655 C C . THR A 1 90 ? -0.331 7.814 5.609 1.00 95.19 90 THR A C 1
ATOM 657 O O . THR A 1 90 ? 0.171 6.693 5.700 1.00 95.19 90 THR A O 1
ATOM 660 N N . GLN A 1 91 ? -1.355 8.058 4.796 1.00 96.88 91 GLN A N 1
ATOM 661 C CA . GLN A 1 91 ? -1.968 7.073 3.916 1.00 96.88 91 GLN A CA 1
ATOM 662 C C . GLN A 1 91 ? -1.055 6.778 2.731 1.00 96.88 91 GLN A C 1
ATOM 664 O O . GLN A 1 91 ? -0.580 7.701 2.075 1.00 96.88 91 GLN A O 1
ATOM 669 N N . PHE A 1 92 ? -0.853 5.498 2.435 1.00 97.94 92 PHE A N 1
ATOM 670 C CA . PHE A 1 92 ? -0.190 5.049 1.219 1.00 97.94 92 PHE A CA 1
ATOM 671 C C . PHE A 1 92 ? -1.213 4.933 0.080 1.00 97.94 92 PHE A C 1
ATOM 673 O O . PHE A 1 92 ? -2.163 4.151 0.166 1.00 97.94 92 PHE A O 1
ATOM 680 N N . GLN A 1 93 ? -1.028 5.724 -0.977 1.00 97.62 93 GLN A N 1
ATOM 681 C CA . GLN A 1 93 ? -1.925 5.782 -2.137 1.00 97.62 93 GLN A CA 1
ATOM 682 C C . GLN A 1 93 ? -1.182 6.207 -3.408 1.00 97.62 93 GLN A C 1
ATOM 684 O O . GLN A 1 93 ? -0.085 6.753 -3.316 1.00 97.62 93 GLN A O 1
ATOM 689 N N . CYS A 1 94 ? -1.770 5.975 -4.582 1.00 98.06 94 CYS A N 1
ATOM 690 C CA . CYS A 1 94 ? -1.203 6.333 -5.884 1.00 98.06 94 CYS A CA 1
ATOM 691 C C . CYS A 1 94 ? -2.067 7.371 -6.586 1.00 98.06 94 CYS A C 1
ATOM 693 O O . CYS A 1 94 ? -3.017 7.029 -7.275 1.00 98.06 94 CYS A O 1
ATOM 695 N N . ASP A 1 95 ? -1.724 8.645 -6.439 1.00 96.56 95 ASP A N 1
ATOM 696 C CA . ASP A 1 95 ? -2.569 9.752 -6.881 1.00 96.56 95 ASP A CA 1
ATOM 697 C C . ASP A 1 95 ? -2.195 10.233 -8.291 1.00 96.56 95 ASP A C 1
ATOM 699 O O . ASP A 1 95 ? -1.023 10.350 -8.673 1.00 96.56 95 ASP A O 1
ATOM 703 N N . MET A 1 96 ? -3.213 10.597 -9.072 1.00 95.00 96 MET A N 1
ATOM 704 C CA . MET A 1 96 ? -3.013 11.169 -10.401 1.00 95.00 96 MET A CA 1
ATOM 705 C C . MET A 1 96 ? -2.200 12.472 -10.325 1.00 95.00 96 MET A C 1
ATOM 707 O O . MET A 1 96 ? -2.488 13.363 -9.525 1.00 95.00 96 MET A O 1
ATOM 711 N N . ASN A 1 97 ? -1.213 12.611 -11.215 1.00 93.81 97 ASN A N 1
ATOM 712 C CA . ASN A 1 97 ? -0.328 13.780 -11.313 1.00 93.81 97 ASN A CA 1
ATOM 713 C C . ASN A 1 97 ? 0.492 14.079 -10.044 1.00 93.81 97 ASN A C 1
ATOM 715 O O . ASN A 1 97 ? 0.948 15.212 -9.866 1.00 93.81 97 ASN A O 1
ATOM 719 N N . LYS A 1 98 ? 0.697 13.098 -9.160 1.00 97.06 98 LYS A N 1
ATOM 720 C CA . LYS A 1 98 ? 1.665 13.224 -8.069 1.00 97.06 98 LYS A CA 1
ATOM 721 C C . LYS A 1 98 ? 3.020 12.670 -8.477 1.00 97.06 98 LYS A C 1
ATOM 723 O O . LYS A 1 98 ? 3.117 11.647 -9.150 1.00 97.06 98 LYS A O 1
ATOM 728 N N . THR A 1 99 ? 4.068 13.363 -8.047 1.00 97.19 99 THR A N 1
ATOM 729 C CA . THR A 1 99 ? 5.428 12.827 -8.086 1.00 97.19 99 THR A CA 1
ATOM 730 C C . THR A 1 99 ? 5.522 11.699 -7.057 1.00 97.19 99 THR A C 1
ATOM 732 O O . THR A 1 99 ? 5.161 11.946 -5.906 1.00 97.19 99 THR A O 1
ATOM 735 N N . PRO A 1 100 ? 5.990 10.497 -7.436 1.00 97.94 100 PRO A N 1
ATOM 736 C CA . PRO A 1 100 ? 6.205 9.409 -6.490 1.00 97.94 100 PRO A CA 1
ATOM 737 C C . PRO A 1 100 ? 7.131 9.795 -5.331 1.00 97.94 100 PRO A C 1
ATOM 739 O O . PRO A 1 100 ? 8.150 10.461 -5.538 1.00 97.94 100 PRO A O 1
ATOM 742 N N . ASP A 1 101 ? 6.824 9.310 -4.132 1.00 98.12 101 ASP A N 1
ATOM 743 C CA . ASP A 1 101 ? 7.701 9.463 -2.972 1.00 98.12 101 ASP A CA 1
ATOM 744 C C . ASP A 1 101 ? 9.000 8.658 -3.168 1.00 98.12 101 ASP A C 1
ATOM 746 O O . ASP A 1 101 ? 8.927 7.470 -3.476 1.00 98.12 101 ASP A O 1
ATOM 750 N N . PRO A 1 102 ? 10.193 9.239 -2.930 1.00 96.94 102 PRO A N 1
ATOM 751 C CA . PRO A 1 102 ? 11.485 8.569 -3.131 1.00 96.94 102 PRO A CA 1
ATOM 752 C C . PRO A 1 102 ? 11.926 7.693 -1.948 1.00 96.94 102 PRO A C 1
ATOM 754 O O . PRO A 1 102 ? 13.122 7.459 -1.778 1.00 96.94 102 PRO A O 1
ATOM 757 N N . ASN A 1 103 ? 10.992 7.282 -1.090 1.00 96.50 103 ASN A N 1
ATOM 758 C CA . ASN A 1 103 ? 11.280 6.656 0.204 1.00 96.50 103 ASN A CA 1
ATOM 759 C C . ASN A 1 103 ? 10.778 5.213 0.310 1.00 96.50 103 ASN A C 1
ATOM 761 O O . ASN A 1 103 ? 10.789 4.648 1.405 1.00 96.50 103 ASN A O 1
ATOM 765 N N . PHE A 1 104 ? 10.299 4.633 -0.787 1.00 96.81 104 PHE A N 1
ATOM 766 C CA . PHE A 1 104 ? 9.966 3.218 -0.812 1.00 96.81 104 PHE A CA 1
ATOM 767 C C . PHE A 1 104 ? 11.230 2.377 -0.965 1.00 96.81 104 PHE A C 1
ATOM 769 O O . PHE A 1 104 ? 12.259 2.845 -1.443 1.00 96.81 104 PHE A O 1
ATOM 776 N N . GLY A 1 105 ? 11.148 1.123 -0.549 1.00 93.75 105 GLY A N 1
ATOM 777 C CA . GLY A 1 105 ? 12.220 0.159 -0.709 1.00 93.75 105 GLY A CA 1
ATOM 778 C C . GLY A 1 105 ? 11.677 -1.257 -0.732 1.00 93.75 105 GLY A C 1
ATOM 779 O O . GLY A 1 105 ? 10.542 -1.513 -0.333 1.00 93.75 105 GLY A O 1
ATOM 780 N N . ILE A 1 106 ? 12.505 -2.178 -1.205 1.00 90.81 106 ILE A N 1
ATOM 781 C CA . ILE A 1 106 ? 12.210 -3.607 -1.214 1.00 90.81 106 ILE A CA 1
ATOM 782 C C . ILE A 1 106 ? 13.209 -4.283 -0.288 1.00 90.81 106 ILE A C 1
ATOM 784 O O . ILE A 1 106 ? 14.415 -4.217 -0.513 1.00 90.81 106 ILE A O 1
ATOM 788 N N . MET A 1 107 ? 12.706 -4.915 0.767 1.00 88.50 107 MET A N 1
ATOM 789 C CA . MET A 1 107 ? 13.512 -5.561 1.792 1.00 88.50 107 MET A CA 1
ATOM 790 C C . MET A 1 107 ? 13.325 -7.072 1.722 1.00 88.50 107 MET A C 1
ATOM 792 O O . MET A 1 107 ? 12.212 -7.575 1.836 1.00 88.50 107 MET A O 1
ATOM 796 N N . THR A 1 108 ? 14.419 -7.814 1.572 1.00 85.56 108 THR A N 1
ATOM 797 C CA . THR A 1 108 ? 14.376 -9.275 1.689 1.00 85.56 108 THR A CA 1
ATOM 798 C C . THR A 1 108 ? 14.517 -9.660 3.154 1.00 85.56 108 THR A C 1
ATOM 800 O O . THR A 1 108 ? 15.524 -9.349 3.787 1.00 85.56 108 THR A O 1
ATOM 803 N N . VAL A 1 109 ? 13.517 -10.351 3.689 1.00 78.62 109 VAL A N 1
ATOM 804 C CA . VAL A 1 109 ? 13.525 -10.894 5.044 1.00 78.62 109 VAL A CA 1
ATOM 805 C C . VAL A 1 109 ? 13.664 -12.407 4.959 1.00 78.62 109 VAL A C 1
ATOM 807 O O . VAL A 1 109 ? 12.811 -13.109 4.412 1.00 78.62 109 VAL A O 1
ATOM 810 N N . GLU A 1 110 ? 14.762 -12.923 5.504 1.00 72.06 110 GLU A N 1
ATOM 811 C CA . GLU A 1 110 ? 14.970 -14.361 5.626 1.00 72.06 110 GLU A CA 1
ATOM 812 C C . GLU A 1 110 ? 14.083 -14.905 6.749 1.00 72.06 110 GLU A C 1
ATOM 814 O O . GLU A 1 110 ? 14.280 -14.586 7.925 1.00 72.06 110 GLU A O 1
ATOM 819 N N . LYS A 1 111 ? 13.108 -15.758 6.414 1.00 63.91 111 LYS A N 1
ATOM 820 C CA . LYS A 1 111 ? 12.465 -16.594 7.427 1.00 63.91 111 LYS A CA 1
ATOM 821 C C . LYS A 1 111 ? 13.279 -17.872 7.568 1.00 63.91 111 LYS A C 1
ATOM 823 O O . LYS A 1 111 ? 13.237 -18.762 6.720 1.00 63.91 111 LYS A O 1
ATOM 828 N N . ASN A 1 112 ? 14.024 -17.959 8.667 1.00 53.53 112 ASN A N 1
ATOM 829 C CA . ASN A 1 112 ? 14.795 -19.141 9.044 1.00 53.53 112 ASN A CA 1
ATOM 830 C C . ASN A 1 112 ? 13.864 -20.293 9.451 1.00 53.53 112 ASN A C 1
ATOM 832 O O . ASN A 1 112 ? 13.740 -20.612 10.629 1.00 53.53 112 ASN A O 1
ATOM 836 N N . ASN A 1 113 ? 13.217 -20.937 8.483 1.00 50.25 113 ASN A N 1
ATOM 837 C CA . ASN A 1 113 ? 12.438 -22.149 8.707 1.00 50.25 113 ASN A CA 1
ATOM 838 C C . ASN A 1 113 ? 13.221 -23.358 8.191 1.00 50.25 113 ASN A C 1
ATOM 840 O O . ASN A 1 113 ? 13.001 -23.846 7.084 1.00 50.25 113 ASN A O 1
ATOM 844 N N . TRP A 1 114 ? 14.141 -23.871 9.015 1.00 45.91 114 TRP A N 1
ATOM 845 C CA . TRP A 1 114 ? 14.743 -25.183 8.782 1.00 45.91 114 TRP A CA 1
ATOM 846 C C . TRP A 1 114 ? 13.729 -26.276 9.137 1.00 45.91 114 TRP A C 1
ATOM 848 O O . TRP A 1 114 ? 13.752 -26.852 10.222 1.00 45.91 114 TRP A O 1
ATOM 858 N N . HIS A 1 115 ? 12.823 -26.571 8.210 1.00 45.53 115 HIS A N 1
ATOM 859 C CA . HIS A 1 115 ? 11.985 -27.762 8.275 1.00 45.53 115 HIS A CA 1
ATOM 860 C C . HIS A 1 115 ? 12.228 -28.619 7.024 1.00 45.53 115 HIS A C 1
ATOM 862 O O . HIS A 1 115 ? 11.844 -28.274 5.911 1.00 45.53 115 HIS A O 1
ATOM 868 N N . HIS A 1 116 ? 12.883 -29.766 7.226 1.00 52.66 116 HIS A N 1
ATOM 869 C CA . HIS A 1 116 ? 12.952 -30.885 6.275 1.00 52.66 116 HIS A CA 1
ATOM 870 C C . HIS A 1 116 ? 13.570 -30.598 4.890 1.00 52.66 116 HIS A C 1
ATOM 872 O O . HIS A 1 116 ? 13.091 -31.114 3.883 1.00 52.66 116 HIS A O 1
ATOM 878 N N . GLY A 1 117 ? 14.655 -29.821 4.815 1.00 52.41 117 GLY A N 1
ATOM 879 C CA . GLY A 1 117 ? 15.440 -29.698 3.575 1.00 52.41 117 GLY A CA 1
ATOM 880 C C . GLY A 1 117 ? 14.755 -28.923 2.441 1.00 52.41 117 GLY A C 1
ATOM 881 O O . GLY A 1 117 ? 15.192 -29.016 1.293 1.00 52.41 117 GLY A O 1
ATOM 882 N N . LYS A 1 118 ? 13.704 -28.149 2.742 1.00 52.06 118 LYS A N 1
ATOM 883 C CA . LYS A 1 118 ? 13.189 -27.112 1.839 1.00 52.06 118 LYS A CA 1
ATOM 884 C C . LYS A 1 118 ? 14.052 -25.851 1.961 1.00 52.06 118 LYS A C 1
ATOM 886 O O . LYS A 1 118 ? 14.565 -25.557 3.038 1.00 52.06 118 LYS A O 1
ATOM 891 N N . ARG A 1 119 ? 14.257 -25.145 0.841 1.00 52.16 119 ARG A N 1
ATOM 892 C CA . ARG A 1 119 ? 14.991 -23.867 0.813 1.00 52.16 119 ARG A CA 1
ATOM 893 C C . ARG A 1 119 ? 14.300 -22.868 1.745 1.00 52.16 119 ARG A C 1
ATOM 895 O O . ARG A 1 119 ? 13.075 -22.905 1.844 1.00 52.16 119 ARG A O 1
ATOM 902 N N . SER A 1 120 ? 15.081 -22.004 2.393 1.00 54.56 120 SER A N 1
ATOM 903 C CA . SER A 1 120 ? 14.568 -20.870 3.163 1.00 54.56 120 SER A CA 1
ATOM 904 C C . SER A 1 120 ? 13.529 -20.111 2.339 1.00 54.56 120 SER A C 1
ATOM 906 O O . SER A 1 120 ? 13.767 -19.792 1.173 1.00 54.56 120 SER A O 1
ATOM 908 N N . GLU A 1 121 ? 12.364 -19.867 2.928 1.00 60.59 121 GLU A N 1
ATOM 909 C CA . GLU A 1 121 ? 11.345 -19.017 2.326 1.00 60.59 121 GLU A CA 1
ATOM 910 C C . GLU A 1 121 ? 11.782 -17.568 2.560 1.00 60.59 121 GLU A C 1
ATOM 912 O O . GLU A 1 121 ? 11.837 -17.091 3.696 1.00 60.59 121 GLU A O 1
ATOM 917 N N . HIS A 1 122 ? 12.184 -16.887 1.493 1.00 67.19 122 HIS A N 1
ATOM 918 C CA . HIS A 1 122 ? 12.532 -15.474 1.553 1.00 67.19 122 HIS A CA 1
ATOM 919 C C . HIS A 1 122 ? 11.254 -14.671 1.331 1.00 67.19 122 HIS A C 1
ATOM 921 O O . HIS A 1 122 ? 10.612 -14.809 0.294 1.00 67.19 122 HIS A O 1
ATOM 927 N N . HIS A 1 123 ? 10.866 -13.858 2.312 1.00 79.56 123 HIS A N 1
ATOM 928 C CA . HIS A 1 123 ? 9.747 -12.930 2.158 1.00 79.56 123 HIS A CA 1
ATOM 929 C C . HIS A 1 123 ? 10.322 -11.613 1.662 1.00 79.56 123 HIS A C 1
ATOM 931 O O . HIS A 1 123 ? 11.175 -11.021 2.319 1.00 79.56 123 HIS A O 1
ATOM 937 N N . VAL A 1 124 ? 9.886 -11.168 0.490 1.00 88.81 124 VAL A N 1
ATOM 938 C CA . VAL A 1 124 ? 10.265 -9.863 -0.044 1.00 88.81 124 VAL A CA 1
ATOM 939 C C . VAL A 1 124 ? 9.177 -8.887 0.372 1.00 88.81 124 VAL A C 1
ATOM 941 O O . VAL A 1 124 ? 8.024 -9.049 -0.006 1.00 88.81 124 VAL A O 1
ATOM 944 N N . LEU A 1 125 ? 9.520 -7.925 1.221 1.00 92.81 125 LEU A N 1
ATOM 945 C CA . LEU A 1 125 ? 8.584 -6.978 1.811 1.00 92.81 125 LEU A CA 1
ATOM 946 C C . LEU A 1 125 ? 8.771 -5.592 1.211 1.00 92.81 125 LEU A C 1
ATOM 948 O O . LEU A 1 125 ? 9.894 -5.152 0.955 1.00 92.81 125 LEU A O 1
ATOM 952 N N . LEU A 1 126 ? 7.666 -4.876 1.052 1.00 95.94 126 LEU A N 1
ATOM 953 C CA . LEU A 1 126 ? 7.705 -3.443 0.833 1.00 95.94 126 LEU A CA 1
ATOM 954 C C . LEU A 1 126 ? 8.156 -2.757 2.127 1.00 95.94 126 LEU A C 1
ATOM 956 O O . LEU A 1 126 ? 7.751 -3.144 3.223 1.00 95.94 126 LEU A O 1
ATOM 960 N N . ALA A 1 127 ? 8.969 -1.719 1.992 1.00 96.00 127 ALA A N 1
ATOM 961 C CA . ALA A 1 127 ? 9.362 -0.838 3.076 1.00 96.00 127 ALA A CA 1
ATOM 962 C C . ALA A 1 127 ? 9.086 0.623 2.704 1.00 96.00 127 ALA A C 1
ATOM 964 O O . ALA A 1 127 ? 9.158 1.002 1.534 1.00 96.00 12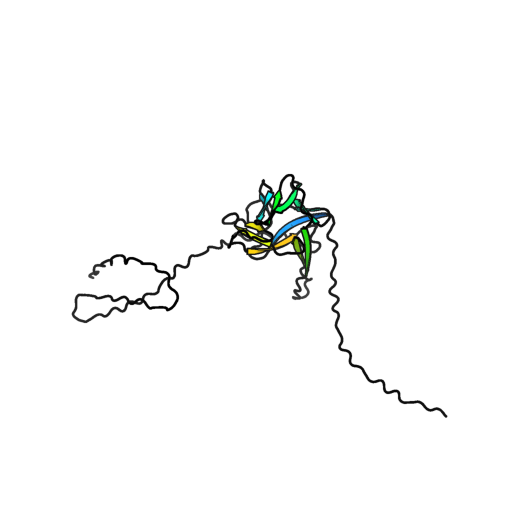7 ALA A O 1
ATOM 965 N N . TYR A 1 128 ? 8.812 1.449 3.709 1.00 97.12 128 TYR A N 1
ATOM 966 C CA . TYR A 1 128 ? 8.811 2.904 3.604 1.00 97.12 128 TYR A CA 1
ATOM 967 C C . TYR A 1 128 ? 9.760 3.477 4.656 1.00 97.12 128 TYR A C 1
ATOM 969 O O . TYR A 1 128 ? 9.582 3.228 5.848 1.00 97.12 128 TYR A O 1
ATOM 977 N N . LYS A 1 129 ? 10.777 4.234 4.225 1.00 95.69 129 LYS A N 1
ATOM 978 C CA . LYS A 1 129 ? 11.863 4.741 5.092 1.00 95.69 129 LYS A CA 1
ATOM 979 C C . LYS A 1 129 ? 12.471 3.630 5.959 1.00 95.69 129 LYS A C 1
ATOM 981 O O . LYS A 1 129 ? 12.552 3.760 7.178 1.00 95.69 129 LYS A O 1
ATOM 986 N N . ASP A 1 130 ? 12.819 2.516 5.315 1.00 92.69 130 ASP A N 1
ATOM 987 C CA . ASP A 1 130 ? 13.406 1.316 5.929 1.00 92.69 130 ASP A CA 1
ATOM 988 C C . ASP A 1 130 ? 12.527 0.598 6.974 1.00 92.69 130 ASP A C 1
ATOM 990 O O . ASP A 1 130 ? 12.981 -0.348 7.617 1.00 92.69 130 ASP A O 1
ATOM 994 N N . ASN A 1 131 ? 11.254 0.985 7.121 1.00 94.25 131 ASN A N 1
ATOM 995 C CA . ASN A 1 131 ? 10.282 0.291 7.962 1.00 94.25 131 ASN A CA 1
ATOM 996 C C . ASN A 1 131 ? 9.330 -0.562 7.106 1.00 94.25 131 ASN A C 1
ATOM 998 O O . ASN A 1 131 ? 8.762 -0.070 6.133 1.00 94.25 131 ASN A O 1
ATOM 1002 N N . THR A 1 132 ? 9.150 -1.833 7.474 1.00 94.88 132 THR A N 1
ATOM 1003 C CA . THR A 1 132 ? 8.242 -2.785 6.801 1.00 94.88 132 THR A CA 1
ATOM 1004 C C . THR A 1 132 ? 6.873 -2.896 7.476 1.00 94.88 132 THR A C 1
ATOM 1006 O O . THR A 1 132 ? 6.020 -3.656 7.017 1.00 94.88 132 THR A O 1
ATOM 1009 N N . GLU A 1 133 ? 6.655 -2.168 8.572 1.00 95.44 133 GLU A N 1
ATOM 1010 C CA . GLU A 1 133 ? 5.370 -2.103 9.258 1.00 95.44 133 GLU A CA 1
ATOM 1011 C C . GLU A 1 133 ? 4.439 -1.099 8.569 1.00 95.44 133 GLU A C 1
ATOM 1013 O O . GLU A 1 133 ? 4.753 0.082 8.421 1.00 95.44 133 GLU A O 1
ATOM 1018 N N . PHE A 1 134 ? 3.270 -1.596 8.180 1.00 97.12 134 PHE A N 1
ATOM 1019 C CA . PHE A 1 134 ? 2.141 -0.820 7.686 1.00 97.12 134 PHE A CA 1
ATOM 1020 C C . PHE A 1 134 ? 0.929 -1.101 8.571 1.00 97.12 134 PHE A C 1
ATOM 1022 O O . PHE A 1 134 ? 0.909 -2.040 9.363 1.00 97.12 134 PHE A O 1
ATOM 1029 N N . TYR A 1 135 ? -0.124 -0.315 8.401 1.00 96.75 135 TYR A N 1
ATOM 1030 C CA . TYR A 1 135 ? -1.374 -0.478 9.124 1.00 96.75 135 TYR A CA 1
ATOM 1031 C C . TYR A 1 135 ? -2.532 -0.563 8.138 1.00 96.75 135 TYR A C 1
ATOM 1033 O O . TYR A 1 135 ? -2.699 0.305 7.279 1.00 96.75 135 TYR A O 1
ATOM 1041 N N . ALA A 1 136 ? -3.344 -1.607 8.276 1.00 96.56 136 ALA A N 1
ATOM 1042 C CA . ALA A 1 136 ? -4.630 -1.717 7.611 1.00 96.56 136 ALA A CA 1
ATOM 1043 C C . ALA A 1 136 ? -5.695 -1.077 8.498 1.00 96.56 136 ALA A C 1
ATOM 1045 O O . ALA A 1 136 ? -5.948 -1.567 9.597 1.00 96.56 136 ALA A O 1
ATOM 1046 N N . CYS A 1 137 ? -6.345 -0.013 8.030 1.00 95.81 137 CYS A N 1
ATOM 1047 C CA . CYS A 1 137 ? -7.497 0.557 8.730 1.00 95.81 137 CYS A CA 1
ATOM 1048 C C . CYS A 1 137 ? -8.762 0.407 7.883 1.00 95.81 137 CYS A C 1
ATOM 1050 O O . CYS A 1 137 ? -8.694 0.630 6.671 1.00 95.81 137 CYS A O 1
ATOM 1052 N N . PRO A 1 138 ? -9.913 0.071 8.491 1.00 94.81 138 PRO A N 1
ATOM 1053 C CA . PRO A 1 138 ? -11.168 -0.062 7.763 1.00 94.81 138 PRO A CA 1
ATOM 1054 C C . PRO A 1 138 ? -11.502 1.206 6.972 1.00 94.81 138 PRO A C 1
ATOM 1056 O O . PRO A 1 138 ? -11.569 2.301 7.532 1.00 94.81 138 PRO A O 1
ATOM 1059 N N . ALA A 1 139 ? -11.699 1.046 5.668 1.00 93.56 139 ALA A N 1
ATOM 1060 C CA . ALA A 1 139 ? -12.310 2.036 4.788 1.00 93.56 139 ALA A CA 1
ATOM 1061 C C . ALA A 1 139 ? -13.818 1.776 4.641 1.00 93.56 139 ALA A C 1
ATOM 1063 O O . ALA A 1 139 ? -14.604 2.715 4.529 1.00 93.56 139 ALA A O 1
ATOM 1064 N N . THR A 1 140 ? -14.209 0.501 4.682 1.00 91.38 140 THR A N 1
ATOM 1065 C CA . THR A 1 140 ? -15.591 0.009 4.760 1.00 91.38 140 THR A CA 1
ATOM 1066 C C . THR A 1 140 ? -15.647 -1.155 5.758 1.00 91.38 140 THR A C 1
ATOM 1068 O O . THR A 1 140 ? -14.671 -1.414 6.463 1.00 91.38 140 THR A O 1
ATOM 1071 N N . ASP A 1 141 ? -16.763 -1.883 5.809 1.00 88.00 141 ASP A N 1
ATOM 1072 C CA . ASP A 1 141 ? -16.888 -3.090 6.636 1.00 88.00 141 ASP A CA 1
ATOM 1073 C C . ASP A 1 141 ? -15.956 -4.231 6.191 1.00 88.00 141 ASP A C 1
ATOM 1075 O O . ASP A 1 141 ? -15.641 -5.112 6.990 1.00 88.00 141 ASP A O 1
ATOM 1079 N N . THR A 1 142 ? -15.510 -4.230 4.930 1.00 88.44 142 THR A N 1
ATOM 1080 C CA . THR A 1 142 ? -14.697 -5.317 4.358 1.00 88.44 142 THR A CA 1
ATOM 1081 C C . THR A 1 142 ? -13.374 -4.851 3.769 1.00 88.44 142 THR A C 1
ATOM 1083 O O . THR A 1 142 ? -12.468 -5.661 3.614 1.00 88.44 142 THR A O 1
ATOM 1086 N N . GLU A 1 143 ? -13.238 -3.571 3.433 1.00 94.44 143 GLU A N 1
ATOM 1087 C CA . GLU A 1 143 ? -12.082 -3.055 2.702 1.00 94.44 143 GLU A CA 1
ATOM 1088 C C . GLU A 1 143 ? -11.185 -2.215 3.600 1.00 94.44 143 GLU A C 1
ATOM 1090 O O . GLU A 1 143 ? -11.664 -1.462 4.452 1.00 94.44 143 GLU A O 1
ATOM 1095 N N . TYR A 1 144 ? -9.878 -2.284 3.356 1.00 96.75 144 TYR A N 1
ATOM 1096 C CA . TYR A 1 144 ? -8.885 -1.595 4.172 1.00 96.75 144 TYR A CA 1
ATOM 1097 C C . TYR A 1 144 ? -8.079 -0.589 3.351 1.00 96.75 144 TYR A C 1
ATOM 1099 O O . TYR A 1 144 ? -7.625 -0.885 2.245 1.00 96.75 144 TYR A O 1
ATOM 1107 N N . ASN A 1 145 ? -7.904 0.603 3.920 1.00 96.81 145 ASN A N 1
ATOM 1108 C CA . ASN A 1 145 ? -6.872 1.565 3.545 1.00 96.81 145 ASN A CA 1
ATOM 1109 C C . ASN A 1 145 ? -5.519 1.147 4.127 1.00 96.81 145 ASN A C 1
ATOM 1111 O O . ASN A 1 145 ? -5.465 0.440 5.135 1.00 96.81 145 ASN A O 1
ATOM 1115 N N . VAL A 1 146 ? -4.441 1.662 3.537 1.00 97.38 146 VAL A N 1
ATOM 1116 C CA . VAL A 1 146 ? -3.064 1.402 3.963 1.00 97.38 146 VAL A CA 1
ATOM 1117 C C . VAL A 1 146 ? -2.441 2.660 4.547 1.00 97.38 146 VAL A C 1
ATOM 1119 O O . VAL A 1 146 ? -2.511 3.725 3.938 1.00 97.38 146 VAL A O 1
ATOM 1122 N N . TYR A 1 147 ? -1.791 2.535 5.700 1.00 97.38 147 TYR A N 1
ATOM 1123 C CA . TYR A 1 147 ? -1.127 3.642 6.385 1.00 97.38 147 TYR A CA 1
ATOM 1124 C C . TYR A 1 147 ? 0.270 3.251 6.851 1.00 97.38 147 TYR A C 1
ATOM 1126 O O . TYR A 1 147 ? 0.522 2.084 7.139 1.00 97.38 147 TYR A O 1
ATOM 1134 N N . ILE A 1 148 ? 1.159 4.237 6.970 1.00 95.88 148 ILE A N 1
ATOM 1135 C CA . ILE A 1 148 ? 2.474 4.047 7.596 1.00 95.88 148 ILE A CA 1
ATOM 1136 C C . ILE A 1 148 ? 2.357 4.142 9.115 1.00 95.88 148 ILE A C 1
ATOM 1138 O O . ILE A 1 148 ? 2.909 3.321 9.838 1.00 95.88 148 ILE A O 1
ATOM 1142 N N . LYS A 1 149 ? 1.640 5.155 9.611 1.00 91.69 149 LYS A N 1
ATOM 1143 C CA . LYS A 1 149 ? 1.449 5.384 11.041 1.00 91.69 149 LYS A CA 1
ATOM 1144 C C . LYS A 1 149 ? 0.142 6.148 11.295 1.00 91.69 149 LYS A C 1
ATOM 1146 O O . LYS A 1 149 ? 0.122 7.377 11.213 1.00 91.69 149 LYS A O 1
ATOM 1151 N N . PRO A 1 150 ? -0.965 5.451 11.587 1.00 85.50 150 PRO A N 1
ATOM 1152 C CA . PRO A 1 150 ? -2.265 6.092 11.738 1.00 85.50 150 PRO A CA 1
ATOM 1153 C C . PRO A 1 150 ? -2.368 6.866 13.067 1.00 85.50 150 PRO A C 1
ATOM 1155 O O . PRO A 1 150 ? -2.889 6.363 14.057 1.00 85.50 150 PRO A O 1
ATOM 1158 N N . ASP A 1 151 ? -1.923 8.125 13.077 1.00 85.12 151 ASP A N 1
ATOM 1159 C CA . ASP A 1 151 ? -1.949 9.024 14.246 1.00 85.12 151 ASP A CA 1
ATOM 1160 C C . ASP A 1 151 ? -3.192 9.948 14.253 1.00 85.12 151 ASP A C 1
ATOM 1162 O O . ASP A 1 151 ? -3.155 11.086 14.721 1.00 85.12 151 ASP A O 1
ATOM 1166 N N . PHE A 1 152 ? -4.322 9.474 13.719 1.00 87.56 152 PHE A N 1
ATOM 1167 C CA . PHE A 1 152 ? -5.570 10.247 13.582 1.00 87.56 152 PHE A CA 1
ATOM 1168 C C . PHE A 1 152 ? -6.744 9.689 14.407 1.00 87.56 152 PHE A C 1
ATOM 1170 O O . PHE A 1 152 ? -7.903 10.007 14.147 1.00 87.56 152 PHE A O 1
ATOM 1177 N N . GLY A 1 153 ? -6.455 8.861 15.419 1.00 83.94 153 GLY A N 1
ATOM 1178 C CA . GLY A 1 153 ? -7.447 8.385 16.394 1.00 83.94 153 GLY A CA 1
ATOM 1179 C C . GLY A 1 153 ? -8.309 7.200 15.941 1.00 83.94 153 GLY A C 1
ATOM 1180 O O . GLY A 1 153 ? -9.280 6.865 16.617 1.00 83.94 153 GLY A O 1
ATOM 1181 N N . GLN A 1 154 ? -7.974 6.547 14.825 1.00 85.56 154 GLN A N 1
ATOM 1182 C CA . GLN A 1 154 ? -8.657 5.330 14.387 1.00 85.56 154 GLN A CA 1
ATOM 1183 C C . GLN A 1 154 ? -8.152 4.116 15.178 1.00 85.56 154 GLN A C 1
ATOM 1185 O O . GLN A 1 154 ? -7.024 3.668 15.002 1.00 85.56 154 GLN A O 1
ATOM 1190 N N . THR A 1 155 ? -9.004 3.554 16.034 1.00 89.38 155 THR A N 1
ATOM 1191 C CA . THR A 1 155 ? -8.643 2.439 16.929 1.00 89.38 155 THR A CA 1
ATOM 1192 C C . THR A 1 155 ? -8.735 1.065 16.271 1.00 89.38 155 THR A C 1
ATOM 1194 O O . THR A 1 155 ? -8.231 0.091 16.819 1.00 89.38 155 THR A O 1
ATOM 1197 N N . LYS A 1 156 ? -9.368 0.970 15.095 1.00 92.94 156 LYS A N 1
ATOM 1198 C CA . LYS A 1 156 ? -9.554 -0.293 14.358 1.00 92.94 156 LYS A CA 1
ATOM 1199 C C . LYS A 1 156 ? -8.424 -0.615 13.376 1.00 92.94 156 LYS A C 1
ATOM 1201 O O . LYS A 1 156 ? -8.547 -1.555 12.597 1.00 92.94 156 LYS A O 1
ATOM 1206 N N . CYS A 1 157 ? -7.362 0.185 13.363 1.00 94.94 157 CYS A N 1
ATOM 1207 C CA . CYS A 1 157 ? -6.186 -0.100 12.557 1.00 94.94 157 CYS A CA 1
ATOM 1208 C C . CYS A 1 157 ? -5.432 -1.303 13.126 1.00 94.94 157 CYS A C 1
ATOM 1210 O O . CYS A 1 157 ? -5.221 -1.389 14.333 1.00 94.94 157 CYS A O 1
ATOM 1212 N N . VAL A 1 158 ? -4.992 -2.203 12.256 1.00 94.62 158 VAL A N 1
ATOM 1213 C CA . VAL A 1 158 ? -4.221 -3.390 12.633 1.00 94.62 158 VAL A CA 1
ATOM 1214 C C . VAL A 1 158 ? -2.882 -3.396 11.898 1.00 94.62 158 VAL A C 1
ATOM 1216 O O . VAL A 1 158 ? -2.850 -3.036 10.717 1.00 94.62 158 VAL A O 1
ATOM 1219 N N . PRO A 1 159 ? -1.776 -3.768 12.568 1.00 95.12 159 PRO A N 1
ATOM 1220 C CA . PRO A 1 159 ? -0.475 -3.846 11.921 1.00 95.12 159 PRO A CA 1
ATOM 1221 C C . PRO A 1 159 ? -0.478 -4.953 10.865 1.00 95.12 159 PRO A C 1
ATOM 1223 O O . PRO A 1 159 ? -1.108 -6.003 11.027 1.00 95.12 159 PRO A O 1
ATOM 1226 N N . MET A 1 160 ? 0.236 -4.712 9.777 1.00 95.25 160 MET A N 1
ATOM 1227 C CA . MET A 1 160 ? 0.413 -5.643 8.675 1.00 95.25 160 MET A CA 1
ATOM 1228 C C . MET A 1 160 ? 1.768 -5.429 8.004 1.00 95.25 160 MET A C 1
ATOM 1230 O O . MET A 1 160 ? 2.422 -4.401 8.181 1.00 95.25 160 MET A O 1
ATOM 1234 N N . GLN A 1 161 ? 2.161 -6.394 7.184 1.00 95.38 161 GLN A N 1
ATOM 1235 C CA . GLN A 1 161 ? 3.267 -6.241 6.245 1.00 95.38 161 GLN A CA 1
ATOM 1236 C C . GLN A 1 161 ? 2.737 -6.399 4.825 1.00 95.38 161 GLN A C 1
ATOM 1238 O O . GLN A 1 161 ? 1.718 -7.058 4.604 1.00 95.38 161 GLN A O 1
ATOM 1243 N N . ILE A 1 162 ? 3.437 -5.818 3.859 1.00 96.12 162 ILE A N 1
ATOM 1244 C CA . ILE A 1 162 ? 3.099 -5.945 2.443 1.00 96.12 162 ILE A CA 1
ATOM 1245 C C . ILE A 1 162 ? 4.182 -6.786 1.785 1.00 96.12 162 ILE A C 1
ATOM 1247 O O . ILE A 1 162 ? 5.335 -6.369 1.709 1.00 96.12 162 ILE A O 1
ATOM 1251 N N . VAL A 1 163 ? 3.805 -7.974 1.332 1.00 93.81 163 VAL A N 1
ATOM 1252 C CA . VAL A 1 163 ? 4.639 -8.842 0.510 1.00 93.81 163 VAL A CA 1
ATOM 1253 C C . VAL A 1 163 ? 4.625 -8.317 -0.917 1.00 93.81 163 VAL A C 1
ATOM 1255 O O . VAL A 1 163 ? 3.588 -7.924 -1.449 1.00 93.81 163 VAL A O 1
ATOM 1258 N N . VAL A 1 164 ? 5.805 -8.293 -1.514 1.00 93.06 164 VAL A N 1
ATOM 1259 C CA . VAL A 1 164 ? 6.056 -7.953 -2.905 1.00 93.06 164 VAL A CA 1
ATOM 1260 C C . VAL A 1 164 ? 6.226 -9.256 -3.671 1.00 93.06 164 VAL A C 1
ATOM 1262 O O . VAL A 1 164 ? 7.021 -10.109 -3.285 1.00 93.06 164 VAL A O 1
ATOM 1265 N N . GLU A 1 165 ? 5.496 -9.395 -4.770 1.00 89.94 165 GLU A N 1
ATOM 1266 C CA . GLU A 1 165 ? 5.502 -10.577 -5.633 1.00 89.94 165 GLU A CA 1
ATOM 1267 C C . GLU A 1 165 ? 5.830 -10.181 -7.075 1.00 89.94 165 GLU A C 1
ATOM 1269 O O . GLU A 1 165 ? 5.574 -9.056 -7.493 1.00 89.94 165 GLU A O 1
ATOM 1274 N N . GLY A 1 166 ? 6.358 -11.103 -7.879 1.00 88.31 166 GLY A N 1
ATOM 1275 C CA . GLY A 1 166 ? 6.693 -10.836 -9.282 1.00 88.31 166 GLY A CA 1
ATOM 1276 C C . GLY A 1 166 ? 8.167 -10.493 -9.492 1.00 88.31 166 GLY A C 1
ATOM 1277 O O . GLY A 1 166 ? 9.039 -11.065 -8.842 1.00 88.31 166 GLY A O 1
ATOM 1278 N N . GLU A 1 167 ? 8.470 -9.593 -10.431 1.00 89.81 167 GLU A N 1
ATOM 1279 C CA . GLU A 1 167 ? 9.846 -9.354 -10.906 1.00 89.81 167 GLU A CA 1
ATOM 1280 C C . GLU A 1 167 ? 10.759 -8.817 -9.805 1.00 89.81 167 GLU A C 1
ATOM 1282 O O . GLU A 1 167 ? 11.951 -9.119 -9.766 1.00 89.81 167 GLU A O 1
ATOM 1287 N N . CYS A 1 168 ? 10.187 -8.040 -8.889 1.00 87.62 168 CYS A N 1
ATOM 1288 C CA . CYS A 1 168 ? 10.910 -7.507 -7.747 1.00 87.62 168 CYS A CA 1
ATOM 1289 C C . CYS A 1 168 ? 11.195 -8.549 -6.653 1.00 87.62 168 CYS A C 1
ATOM 1291 O O . CYS A 1 168 ? 11.969 -8.282 -5.736 1.00 87.62 168 CYS A O 1
ATOM 1293 N N . ALA A 1 169 ? 10.570 -9.724 -6.736 1.00 81.56 169 ALA A N 1
ATOM 1294 C CA . ALA A 1 169 ? 10.706 -10.816 -5.788 1.00 81.56 169 ALA A CA 1
ATOM 1295 C C . ALA A 1 169 ? 11.456 -11.981 -6.444 1.00 81.56 169 ALA A C 1
ATOM 1297 O O . ALA A 1 169 ? 10.883 -13.026 -6.760 1.00 81.56 169 ALA A O 1
ATOM 1298 N N . THR A 1 170 ? 12.758 -11.820 -6.695 1.00 66.38 170 THR A N 1
ATOM 1299 C CA . THR A 1 170 ? 13.575 -12.917 -7.233 1.00 66.38 170 THR A CA 1
ATOM 1300 C C . THR A 1 170 ? 13.687 -14.033 -6.185 1.00 66.38 170 THR A C 1
ATOM 1302 O O . THR A 1 170 ? 14.562 -14.006 -5.322 1.00 66.38 170 THR A O 1
ATOM 1305 N N . GLY A 1 171 ? 12.776 -15.009 -6.220 1.00 51.12 171 GLY A N 1
ATOM 1306 C CA . GLY A 1 171 ? 12.755 -16.100 -5.240 1.00 51.12 171 GLY A CA 1
ATOM 1307 C C . GLY A 1 171 ? 11.458 -16.902 -5.127 1.00 51.12 171 GLY A C 1
ATOM 1308 O O . GLY A 1 171 ? 11.526 -18.040 -4.670 1.00 51.12 171 GLY A O 1
ATOM 1309 N N . GLY A 1 172 ? 10.320 -16.386 -5.599 1.00 44.84 172 GLY A N 1
ATOM 1310 C CA . GLY A 1 172 ? 9.067 -17.144 -5.672 1.00 44.84 172 GLY A CA 1
ATOM 1311 C C . GLY A 1 172 ? 7.860 -16.345 -5.194 1.00 44.84 172 GLY A C 1
ATOM 1312 O O . GLY A 1 172 ? 7.784 -15.983 -4.027 1.00 44.84 172 GLY A O 1
ATOM 1313 N N . GLY A 1 173 ? 6.918 -16.107 -6.103 1.00 41.09 173 GLY A N 1
ATOM 1314 C CA . GLY A 1 173 ? 5.542 -15.747 -5.775 1.00 41.09 173 GLY A CA 1
ATOM 1315 C C . GLY A 1 173 ? 4.630 -16.782 -6.422 1.00 41.09 173 GLY A C 1
ATOM 1316 O O . GLY A 1 173 ? 4.646 -16.927 -7.645 1.00 41.09 173 GLY A O 1
ATOM 1317 N N . GLU A 1 174 ? 3.916 -17.555 -5.608 1.00 45.81 174 GLU A N 1
ATOM 1318 C CA . GLU A 1 174 ? 2.746 -18.315 -6.052 1.00 45.81 174 GLU A CA 1
ATOM 1319 C C . GLU A 1 174 ? 1.537 -17.370 -6.005 1.00 45.81 174 GLU A C 1
ATOM 1321 O O . GLU A 1 174 ? 1.475 -16.506 -5.138 1.00 45.81 174 GLU A O 1
ATOM 1326 N N . ASP A 1 175 ? 0.600 -17.509 -6.942 1.00 44.50 175 ASP A N 1
ATOM 1327 C CA . ASP A 1 175 ? -0.615 -16.689 -7.025 1.00 44.50 175 ASP A CA 1
ATOM 1328 C C . ASP A 1 175 ? -1.477 -16.897 -5.759 1.00 44.50 175 ASP A C 1
ATOM 1330 O O . ASP A 1 175 ? -2.077 -17.961 -5.569 1.00 44.50 175 ASP A O 1
ATOM 1334 N N . VAL A 1 176 ? -1.480 -15.922 -4.839 1.00 50.72 176 VAL A N 1
ATOM 1335 C CA . VAL A 1 176 ? -2.198 -16.026 -3.559 1.00 50.72 176 VAL A CA 1
ATOM 1336 C C . VAL A 1 176 ? -3.658 -15.625 -3.754 1.00 50.72 176 VAL A C 1
ATOM 1338 O O . VAL A 1 176 ? -4.021 -14.447 -3.774 1.00 50.72 176 VAL A O 1
ATOM 1341 N N . GLN A 1 177 ? -4.539 -16.622 -3.832 1.00 41.41 177 GLN A N 1
ATOM 1342 C CA . GLN A 1 177 ? -5.977 -16.380 -3.788 1.00 41.41 177 GLN A CA 1
ATOM 1343 C C . GLN A 1 177 ? -6.391 -15.979 -2.360 1.00 41.41 177 GLN A C 1
ATOM 1345 O O . GLN A 1 177 ? -6.254 -16.765 -1.421 1.00 41.41 177 GLN A O 1
ATOM 1350 N N . CYS A 1 178 ? -6.924 -14.763 -2.204 1.00 46.53 178 CYS A N 1
ATOM 1351 C CA . CYS A 1 178 ? -7.467 -14.263 -0.935 1.00 46.53 178 CYS A CA 1
ATOM 1352 C C . CYS A 1 178 ? -8.538 -15.243 -0.409 1.00 46.53 178 CYS A C 1
ATOM 1354 O O . CYS A 1 178 ? -9.451 -15.611 -1.163 1.00 46.53 178 CYS A O 1
ATOM 1356 N N . PRO A 1 179 ? -8.442 -15.712 0.850 1.00 49.31 179 PRO A N 1
ATOM 1357 C CA . PRO A 1 179 ? -9.479 -16.551 1.426 1.00 49.31 179 PRO A CA 1
ATOM 1358 C C . PRO A 1 179 ? -10.805 -15.772 1.467 1.00 49.31 179 PRO A C 1
ATOM 1360 O O . PRO A 1 179 ? -10.797 -14.557 1.677 1.00 49.31 179 PRO A O 1
ATOM 1363 N N . PRO A 1 180 ? -11.958 -16.441 1.279 1.00 41.12 180 PRO A N 1
ATOM 1364 C CA . PRO A 1 180 ? -13.254 -15.787 1.404 1.00 41.12 180 PRO A CA 1
ATOM 1365 C C . PRO A 1 180 ? -13.387 -15.126 2.783 1.00 41.12 180 PRO A C 1
ATOM 1367 O O . PRO A 1 180 ? -12.941 -15.669 3.796 1.00 41.12 180 PRO A O 1
ATOM 1370 N N . THR A 1 181 ? -13.987 -13.935 2.795 1.00 44.59 181 THR A N 1
ATOM 1371 C CA . THR A 1 181 ? -14.053 -13.011 3.931 1.00 44.59 181 THR A CA 1
ATOM 1372 C C . THR A 1 181 ? -14.448 -13.719 5.229 1.00 44.59 181 THR A C 1
ATOM 1374 O O . THR A 1 181 ? -15.575 -14.189 5.372 1.00 44.59 181 THR A O 1
ATOM 1377 N N . THR A 1 182 ? -13.544 -13.748 6.212 1.00 41.62 182 THR A N 1
ATOM 1378 C CA . THR A 1 182 ? -13.942 -13.986 7.604 1.00 41.62 182 THR A CA 1
ATOM 1379 C C . THR A 1 182 ? -14.344 -12.635 8.177 1.00 41.62 182 THR A C 1
ATOM 1381 O O . THR A 1 182 ? -13.498 -11.776 8.416 1.00 41.62 182 THR A O 1
ATOM 1384 N N . VAL A 1 183 ? -15.651 -12.409 8.312 1.00 39.38 183 VAL A N 1
ATOM 1385 C CA . VAL A 1 183 ? -16.191 -11.202 8.944 1.00 39.38 183 VAL A CA 1
ATOM 1386 C C . VAL A 1 183 ? -15.768 -11.226 10.409 1.00 39.38 183 VAL A C 1
ATOM 1388 O O . VAL A 1 183 ? -16.236 -12.067 11.176 1.00 39.38 183 VAL A O 1
ATOM 1391 N N . TRP A 1 184 ? -14.892 -10.307 10.815 1.00 38.06 184 TRP A N 1
ATOM 1392 C CA . TRP A 1 184 ? -14.663 -10.038 12.231 1.00 38.06 184 TRP A CA 1
ATOM 1393 C C . TRP A 1 184 ? -15.902 -9.328 12.775 1.00 38.06 184 TRP A C 1
ATOM 1395 O O . TRP A 1 184 ? -16.001 -8.103 12.757 1.00 38.06 184 TRP A O 1
ATOM 1405 N N . HIS A 1 185 ? -16.892 -10.106 13.209 1.00 38.25 185 HIS A N 1
ATOM 1406 C CA . HIS A 1 185 ? -18.006 -9.565 13.967 1.00 38.25 185 HIS A CA 1
ATOM 1407 C C . HIS A 1 185 ? -17.502 -9.248 15.376 1.00 38.25 185 HIS A C 1
ATOM 1409 O O . HIS A 1 185 ? -17.109 -10.137 16.129 1.00 38.25 185 HIS A O 1
ATOM 1415 N N . THR A 1 186 ? -17.483 -7.965 15.733 1.00 42.81 186 THR A N 1
ATOM 1416 C CA . THR A 1 186 ? -17.443 -7.570 17.139 1.00 42.81 186 THR A CA 1
ATOM 1417 C C . THR A 1 186 ? -18.808 -7.911 17.729 1.00 42.81 186 THR A C 1
ATOM 1419 O O . THR A 1 186 ? -19.746 -7.125 17.597 1.00 42.81 186 THR A O 1
ATOM 1422 N N . GLU A 1 187 ? -18.943 -9.086 18.347 1.00 38.41 187 GLU A N 1
ATOM 1423 C CA . GLU A 1 187 ? -20.055 -9.304 19.269 1.00 38.41 187 GLU A CA 1
ATOM 1424 C C . GLU A 1 187 ? -19.863 -8.345 20.443 1.00 38.41 187 GLU A C 1
ATOM 1426 O O . GLU A 1 187 ? -18.866 -8.401 21.167 1.00 38.41 187 GLU A O 1
ATOM 1431 N N . TYR A 1 188 ? -20.820 -7.443 20.637 1.00 43.22 188 TYR A N 1
ATOM 1432 C CA . TYR A 1 188 ? -20.984 -6.812 21.934 1.00 43.22 188 TYR A CA 1
ATOM 1433 C C . TYR A 1 188 ? -21.446 -7.910 22.886 1.00 43.22 188 TYR A C 1
ATOM 1435 O O . TYR A 1 188 ? -22.606 -8.318 22.855 1.00 43.22 188 TYR A O 1
ATOM 1443 N N . VAL A 1 189 ? -20.539 -8.407 23.724 1.00 37.00 189 VAL A N 1
ATOM 1444 C CA . VAL A 1 189 ? -20.928 -9.222 24.872 1.00 37.00 189 VAL A CA 1
ATOM 1445 C C . VAL A 1 189 ? -21.641 -8.286 25.846 1.00 37.00 189 VAL A C 1
ATOM 1447 O O . VAL A 1 189 ? -21.017 -7.653 26.692 1.00 37.00 189 VAL A O 1
ATOM 1450 N N . THR A 1 190 ? -22.960 -8.150 25.722 1.00 49.25 190 THR A N 1
ATOM 1451 C CA . THR A 1 190 ? -23.784 -7.825 26.888 1.00 49.25 190 THR A CA 1
ATOM 1452 C C . THR A 1 190 ? -23.657 -9.015 27.823 1.00 49.25 190 THR A C 1
ATOM 1454 O O . THR A 1 190 ? -24.176 -10.087 27.514 1.00 49.25 190 THR A O 1
ATOM 1457 N N . GLU A 1 191 ? -22.907 -8.860 28.913 1.00 53.16 191 GLU A N 1
ATOM 1458 C CA . GLU A 1 191 ? -22.836 -9.864 29.972 1.00 53.16 191 GLU A CA 1
ATOM 1459 C C . GLU A 1 191 ? -24.247 -10.363 30.312 1.00 53.16 191 GLU A C 1
ATOM 1461 O O . GLU A 1 191 ? -25.129 -9.592 30.698 1.00 53.16 191 GLU A O 1
ATOM 1466 N N . PHE A 1 192 ? -24.477 -11.668 30.187 1.00 56.19 192 PHE A N 1
ATOM 1467 C CA . PHE A 1 192 ? -25.634 -12.291 30.811 1.00 56.19 192 PHE A CA 1
ATOM 1468 C C . PHE A 1 192 ? -25.323 -12.434 32.304 1.00 56.19 192 PHE A C 1
ATOM 1470 O O . PHE A 1 192 ? -24.604 -13.346 32.714 1.00 56.19 192 PHE A O 1
ATOM 1477 N N . VAL A 1 193 ? -25.862 -11.540 33.136 1.00 53.78 193 VAL A N 1
ATOM 1478 C CA . VAL A 1 193 ? -25.826 -11.720 34.594 1.00 53.78 193 VAL A CA 1
ATOM 1479 C C . VAL A 1 193 ? -26.637 -12.969 34.933 1.00 53.78 193 VAL A C 1
ATOM 1481 O O . VAL A 1 193 ? -27.852 -13.016 34.734 1.00 53.78 193 VAL A O 1
ATOM 1484 N N . THR A 1 194 ? -25.971 -13.998 35.455 1.00 46.28 194 THR A N 1
ATOM 1485 C CA . THR A 1 194 ? -26.647 -15.217 35.912 1.00 46.28 194 THR A CA 1
ATOM 1486 C C . THR A 1 194 ? -27.305 -14.924 37.260 1.00 46.28 194 THR A C 1
ATOM 1488 O O . THR A 1 194 ? -26.641 -14.933 38.295 1.00 46.28 194 THR A O 1
ATOM 1491 N N . GLN A 1 195 ? -28.606 -14.625 37.267 1.00 56.22 195 GLN A N 1
ATOM 1492 C CA . GLN A 1 195 ? -29.361 -14.477 38.512 1.00 56.22 195 GLN A CA 1
ATOM 1493 C C . GLN A 1 195 ? -29.898 -15.833 38.964 1.00 56.22 195 GLN A C 1
ATOM 1495 O O . GLN A 1 195 ? -30.700 -16.468 38.281 1.00 56.22 195 GLN A O 1
ATOM 1500 N N . TRP A 1 196 ? -29.484 -16.261 40.152 1.00 54.25 196 TRP A N 1
ATOM 1501 C CA . TRP A 1 196 ? -30.073 -17.405 40.834 1.00 54.25 196 TRP A CA 1
ATOM 1502 C C . TRP A 1 196 ? -31.248 -16.907 41.673 1.00 54.25 196 TRP A C 1
ATOM 1504 O O . TRP A 1 196 ? -31.075 -16.064 42.550 1.00 54.25 196 TRP A O 1
ATOM 1514 N N . SER A 1 197 ? -32.450 -17.411 41.399 1.00 51.38 197 SER A N 1
ATOM 1515 C CA . SER A 1 197 ? -33.622 -17.173 42.246 1.00 51.38 197 SER A CA 1
ATOM 1516 C C . SER A 1 197 ? -33.884 -18.410 43.092 1.00 51.38 197 SER A C 1
ATOM 1518 O O . SER A 1 197 ? -34.146 -19.490 42.563 1.00 51.38 197 SER A O 1
ATOM 1520 N N . THR A 1 198 ? -33.835 -18.259 44.411 1.00 49.19 198 THR A N 1
ATOM 1521 C CA . THR A 1 198 ? -34.212 -19.325 45.343 1.00 49.19 198 THR A CA 1
ATOM 1522 C C . THR A 1 198 ? -35.716 -19.254 45.577 1.00 49.19 198 THR A C 1
ATOM 1524 O O . THR A 1 198 ? -36.210 -18.294 46.164 1.00 49.19 198 THR A O 1
ATOM 1527 N N . VAL A 1 199 ? -36.460 -20.267 45.129 1.00 47.59 199 VAL A N 1
ATOM 1528 C CA . VAL A 1 199 ? -37.897 -20.381 45.415 1.00 47.59 199 VAL A CA 1
ATOM 1529 C C . VAL A 1 199 ? -38.078 -21.192 46.691 1.00 47.59 199 VAL A C 1
ATOM 1531 O O . VAL A 1 199 ? -37.763 -22.380 46.736 1.00 47.59 199 VAL A O 1
ATOM 1534 N N . THR A 1 200 ? -38.593 -20.558 47.742 1.00 48.06 200 THR A N 1
ATOM 1535 C CA . THR A 1 200 ? -38.990 -21.253 48.970 1.00 48.06 200 THR A CA 1
ATOM 1536 C C . THR A 1 200 ? -40.481 -21.560 48.898 1.00 48.06 200 THR A C 1
ATOM 1538 O O . THR A 1 200 ? -41.304 -20.648 48.881 1.00 48.06 200 THR A O 1
ATOM 1541 N N . VAL A 1 201 ? -40.839 -22.844 48.840 1.00 46.91 201 VAL A N 1
ATOM 1542 C CA . VAL A 1 201 ? -42.241 -23.280 48.873 1.00 46.91 201 VAL A CA 1
ATOM 1543 C C . VAL A 1 201 ? -42.587 -23.706 50.293 1.00 46.91 201 VAL A C 1
ATOM 1545 O O . VAL A 1 201 ? -42.049 -24.689 50.800 1.00 46.91 201 VAL A O 1
ATOM 1548 N N . THR A 1 202 ? -43.500 -22.974 50.927 1.00 55.69 202 THR A N 1
ATOM 1549 C CA . THR A 1 202 ? -44.060 -23.342 52.231 1.00 55.69 202 THR A CA 1
ATOM 1550 C C . THR A 1 202 ? -45.307 -24.206 52.016 1.00 55.69 202 THR A C 1
ATOM 1552 O O . THR A 1 202 ? -46.266 -23.729 51.402 1.00 55.69 202 THR A O 1
ATOM 1555 N N . PRO A 1 203 ? -45.346 -25.457 52.510 1.00 45.53 203 PRO A N 1
ATOM 1556 C CA . PRO A 1 203 ? -46.526 -26.309 52.390 1.00 45.53 203 PRO A CA 1
ATOM 1557 C C . PRO A 1 203 ? -47.752 -25.657 53.051 1.00 45.53 203 PRO A C 1
ATOM 1559 O O . PRO A 1 203 ? -47.708 -25.312 54.230 1.00 45.53 203 PRO A O 1
ATOM 1562 N N . GLY A 1 204 ? -48.842 -25.490 52.293 1.00 62.50 204 GLY A N 1
ATOM 1563 C CA . GLY A 1 204 ? -50.119 -24.944 52.781 1.00 62.50 204 GLY A CA 1
ATOM 1564 C C . GLY A 1 204 ? -50.416 -23.480 52.426 1.00 62.50 204 GLY A C 1
ATOM 1565 O O . GLY A 1 204 ? -51.464 -22.979 52.821 1.00 62.50 204 GLY A O 1
ATOM 1566 N N . SER A 1 205 ? -49.546 -22.799 51.672 1.00 48.75 205 SER A N 1
ATOM 1567 C CA . SER A 1 205 ? -49.765 -21.420 51.207 1.00 48.75 205 SER A CA 1
ATOM 1568 C C . SER A 1 205 ? -50.039 -21.353 49.698 1.00 48.75 205 SER A C 1
ATOM 1570 O O . SER A 1 205 ? -49.340 -21.988 48.913 1.00 48.75 205 SER A O 1
ATOM 1572 N N . THR A 1 206 ? -51.026 -20.553 49.280 1.00 52.34 206 THR A N 1
ATOM 1573 C CA . THR A 1 206 ? -51.338 -20.245 47.867 1.00 52.34 206 THR A CA 1
ATOM 1574 C C . THR A 1 206 ? -50.540 -19.066 47.295 1.00 52.34 206 THR A C 1
ATOM 1576 O O . THR A 1 206 ? -50.784 -18.667 46.159 1.00 52.34 206 THR A O 1
ATOM 1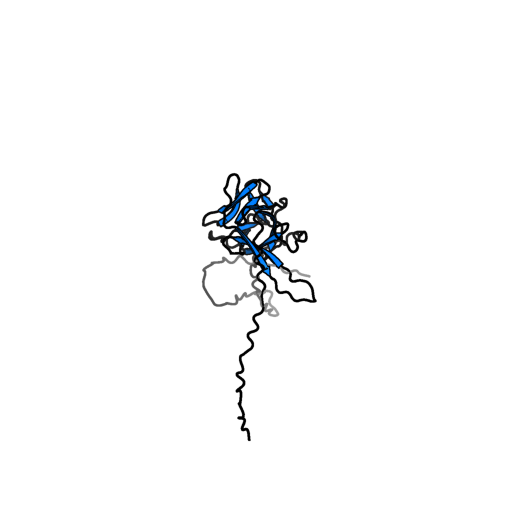579 N N . SER A 1 207 ? -49.591 -18.488 48.039 1.00 48.81 207 SER A N 1
ATOM 1580 C CA . SER A 1 207 ? -48.780 -17.355 47.572 1.00 48.81 207 SER A CA 1
ATOM 1581 C C . SER A 1 207 ? -47.303 -17.726 47.434 1.00 48.81 207 SER A C 1
ATOM 1583 O O . SER A 1 207 ? -46.693 -18.202 48.392 1.00 48.81 207 SER A O 1
ATOM 1585 N N . VAL A 1 208 ? -46.720 -17.441 46.268 1.00 45.22 208 VAL A N 1
ATOM 1586 C CA . VAL A 1 208 ? -45.282 -17.573 45.993 1.00 45.22 208 VAL A CA 1
ATOM 1587 C C . VAL A 1 208 ? -44.620 -16.207 46.162 1.00 45.22 208 VAL A C 1
ATOM 1589 O O . VAL A 1 208 ? -45.044 -15.236 45.540 1.00 45.22 208 VAL A O 1
ATOM 1592 N N . SER A 1 209 ? -43.579 -16.123 46.990 1.00 50.00 209 SER A N 1
ATOM 1593 C CA . SER A 1 209 ? -42.738 -14.930 47.134 1.00 50.00 209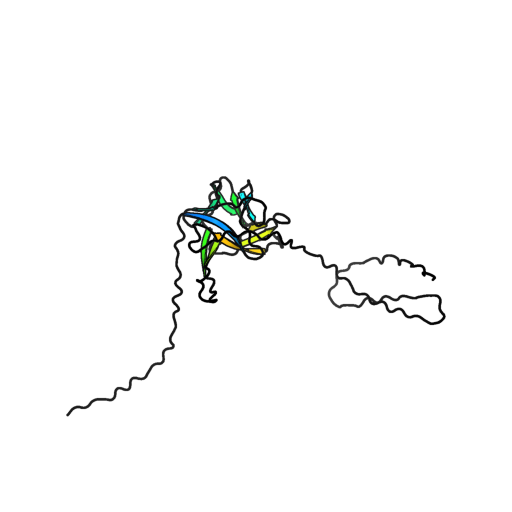 SER A CA 1
ATOM 1594 C C . SER A 1 209 ? -41.380 -15.171 46.482 1.00 50.00 209 SER A C 1
ATOM 1596 O O . SER A 1 209 ? -40.711 -16.153 46.803 1.00 50.00 209 SER A O 1
ATOM 1598 N N . VAL A 1 210 ? -40.975 -14.275 45.581 1.00 43.81 210 VAL A N 1
ATOM 1599 C CA . VAL A 1 210 ? -39.671 -14.309 44.906 1.00 43.81 210 VAL A CA 1
ATOM 1600 C C . VAL A 1 210 ? -38.825 -13.161 45.446 1.00 43.81 210 VAL A C 1
ATOM 1602 O O . VAL A 1 210 ? -39.252 -12.009 45.398 1.00 43.81 210 VAL A O 1
ATOM 1605 N N . SER A 1 211 ? -37.631 -13.477 45.942 1.00 53.12 211 SER A N 1
ATOM 1606 C CA . SER A 1 211 ? -36.656 -12.495 46.420 1.00 53.12 211 SER A CA 1
ATOM 1607 C C . SER A 1 211 ? -35.429 -12.549 45.516 1.00 53.12 211 SER A C 1
ATOM 1609 O O . SER A 1 211 ? -34.772 -13.586 45.441 1.00 53.12 211 SER A O 1
ATOM 1611 N N . ALA A 1 212 ? -35.125 -11.452 44.823 1.00 49.66 212 ALA A N 1
ATOM 1612 C CA . ALA A 1 212 ? -33.903 -11.315 44.036 1.00 49.66 212 ALA A CA 1
ATOM 1613 C C . ALA A 1 212 ? -32.797 -10.698 44.906 1.00 49.66 212 ALA A C 1
ATOM 1615 O O . ALA A 1 212 ? -33.033 -9.698 45.582 1.00 49.66 212 ALA A O 1
ATOM 1616 N N . SER A 1 213 ? -31.592 -11.272 44.884 1.00 53.38 213 SER A N 1
ATOM 1617 C CA . SER A 1 213 ? -30.399 -10.659 45.479 1.00 53.38 213 SER A CA 1
ATOM 1618 C C . SER A 1 213 ? -29.371 -10.377 44.391 1.00 53.38 213 SER A C 1
ATOM 1620 O O . SER A 1 213 ? -28.897 -11.301 43.730 1.00 53.38 213 SER A O 1
ATOM 1622 N N . THR A 1 214 ? -29.001 -9.112 44.218 1.00 50.50 214 THR A N 1
ATOM 1623 C CA . THR A 1 214 ? -27.867 -8.706 43.385 1.00 50.50 214 THR A CA 1
ATOM 1624 C C . THR A 1 214 ? -26.571 -9.036 44.120 1.00 50.50 214 THR A C 1
ATOM 1626 O O . THR A 1 214 ? -26.304 -8.473 45.182 1.00 50.50 214 THR A O 1
ATOM 1629 N N . GLY A 1 215 ? -25.782 -9.969 43.582 1.00 45.12 215 GLY A N 1
ATOM 1630 C CA . GLY A 1 215 ? -24.423 -10.223 44.057 1.00 45.12 215 GLY A CA 1
ATOM 1631 C C . GLY A 1 215 ? -23.554 -9.003 43.768 1.00 45.12 215 GLY A C 1
ATOM 1632 O O . GLY A 1 215 ? -23.388 -8.636 42.609 1.00 45.12 215 GLY A O 1
ATOM 1633 N N . GLY A 1 216 ? -23.065 -8.350 44.821 1.00 43.22 216 GLY A N 1
ATOM 1634 C CA . GLY A 1 216 ? -22.128 -7.240 44.711 1.00 43.22 216 GLY A CA 1
ATOM 1635 C C . GLY A 1 216 ? -20.753 -7.743 44.288 1.00 43.22 216 GLY A C 1
ATOM 1636 O O . GLY A 1 216 ? -20.185 -8.619 44.938 1.00 43.22 216 GLY A O 1
ATOM 1637 N N . SER A 1 217 ? -20.233 -7.175 43.209 1.00 45.78 217 SER A N 1
ATOM 1638 C CA . SER A 1 217 ? -18.815 -7.196 42.870 1.00 45.78 217 SER A CA 1
ATOM 1639 C C . SER A 1 217 ? -18.271 -5.783 43.063 1.00 45.78 217 SER A C 1
ATOM 1641 O O . SER A 1 217 ? -18.796 -4.824 42.499 1.00 45.78 217 SER A O 1
ATOM 1643 N N . ASP A 1 218 ? -17.271 -5.680 43.932 1.00 46.69 218 ASP A N 1
ATOM 1644 C CA . ASP A 1 218 ? -16.553 -4.460 44.282 1.00 46.69 218 ASP A CA 1
ATOM 1645 C C . ASP A 1 218 ? -15.869 -3.822 43.061 1.00 46.69 218 ASP A C 1
ATOM 1647 O O . ASP A 1 218 ? -15.249 -4.525 42.263 1.00 46.69 218 ASP A O 1
ATOM 1651 N N . GLY A 1 219 ? -15.893 -2.486 42.989 1.00 50.50 219 GLY A N 1
ATOM 1652 C CA . GLY A 1 219 ? -14.872 -1.705 42.281 1.00 50.50 219 GLY A CA 1
ATOM 1653 C C . GLY A 1 219 ? -15.373 -0.772 41.178 1.00 50.50 219 GLY A C 1
ATOM 1654 O O . GLY A 1 219 ? -15.728 -1.211 40.095 1.00 50.50 219 GLY A O 1
ATOM 1655 N N . ASP A 1 220 ? -15.265 0.525 41.471 1.00 44.84 220 ASP A N 1
ATOM 1656 C CA . ASP A 1 220 ? -15.197 1.679 40.563 1.00 44.84 220 ASP A CA 1
ATOM 1657 C C . ASP A 1 220 ? -16.494 2.160 39.891 1.00 44.84 220 ASP A C 1
ATOM 1659 O O . ASP A 1 220 ? -16.975 1.681 38.867 1.00 44.84 220 ASP A O 1
ATOM 1663 N N . GLY A 1 221 ? -17.053 3.194 40.525 1.00 50.19 221 GLY A N 1
ATOM 1664 C CA . GLY A 1 221 ? -18.347 3.774 40.220 1.00 50.19 221 GLY A CA 1
ATOM 1665 C C . GLY A 1 221 ? -18.422 4.515 38.892 1.00 50.19 221 GLY A C 1
ATOM 1666 O O . GLY A 1 221 ? -17.658 5.442 38.635 1.00 50.19 221 GLY A O 1
ATOM 1667 N N . TRP A 1 222 ? -19.458 4.171 38.132 1.00 39.81 222 TRP A N 1
ATOM 1668 C CA . TRP A 1 222 ? -20.172 5.073 37.238 1.00 39.81 222 TRP A CA 1
ATOM 1669 C C . TRP A 1 222 ? -21.669 4.917 37.527 1.00 39.81 222 TRP A C 1
ATOM 1671 O O . TRP A 1 222 ? -22.233 3.830 37.413 1.00 39.81 222 TRP A O 1
ATOM 1681 N N . ASP A 1 223 ? -22.290 6.009 37.972 1.00 45.81 223 ASP A N 1
ATOM 1682 C CA . ASP A 1 223 ? -23.716 6.107 38.284 1.00 45.81 223 ASP A CA 1
ATOM 1683 C C . ASP A 1 223 ? -24.549 5.876 37.014 1.00 45.81 223 ASP A C 1
ATOM 1685 O O . ASP A 1 223 ? -24.577 6.706 36.104 1.00 45.81 223 ASP A O 1
ATOM 1689 N N . THR A 1 224 ? -25.216 4.725 36.944 1.00 44.31 224 THR A N 1
ATOM 1690 C CA . THR A 1 224 ? -26.295 4.474 35.986 1.00 44.31 224 THR A CA 1
ATOM 1691 C C . THR A 1 224 ? -27.524 4.009 36.755 1.00 44.31 224 THR A C 1
ATOM 1693 O O . THR A 1 224 ? -27.683 2.846 37.120 1.00 44.31 224 THR A O 1
ATOM 1696 N N . THR A 1 225 ? -28.419 4.959 37.021 1.00 38.97 225 THR A N 1
ATOM 1697 C CA . THR A 1 225 ? -29.740 4.696 37.593 1.00 38.97 225 THR A CA 1
ATOM 1698 C C . THR A 1 225 ? -30.591 3.925 36.575 1.00 38.97 225 THR A C 1
ATOM 1700 O O . THR A 1 225 ? -31.259 4.513 35.725 1.00 38.97 225 THR A O 1
ATOM 1703 N N . ALA A 1 226 ? -30.575 2.593 36.641 1.00 44.91 226 ALA A N 1
ATOM 1704 C CA . ALA A 1 226 ? -31.512 1.748 35.907 1.00 44.91 226 ALA A CA 1
ATOM 1705 C C . ALA A 1 226 ? -32.853 1.702 36.659 1.00 44.91 226 ALA A C 1
ATOM 1707 O O . ALA A 1 226 ? -32.939 1.233 37.793 1.00 44.91 226 ALA A O 1
ATOM 1708 N N . THR A 1 227 ? -33.913 2.214 36.033 1.00 39.66 227 THR A N 1
ATOM 1709 C CA . THR A 1 227 ? -35.278 2.142 36.573 1.00 39.66 227 THR A CA 1
ATOM 1710 C C . THR A 1 227 ? -35.804 0.705 36.439 1.00 39.66 227 THR A C 1
ATOM 1712 O O . THR A 1 227 ? -35.832 0.191 35.318 1.00 39.66 227 THR A O 1
ATOM 1715 N N . PRO A 1 228 ? -36.235 0.032 37.524 1.00 41.62 228 PRO A N 1
ATOM 1716 C CA . PRO A 1 228 ? -36.771 -1.321 37.427 1.00 41.62 228 PRO A CA 1
ATOM 1717 C C . PRO A 1 228 ? -38.098 -1.328 36.656 1.00 41.62 228 PRO A C 1
ATOM 1719 O O . PRO A 1 228 ? -39.030 -0.585 36.965 1.00 41.62 228 PRO A O 1
ATOM 1722 N N . THR A 1 229 ? -38.175 -2.179 35.635 1.00 46.00 229 THR A N 1
ATOM 1723 C CA . THR A 1 229 ? -39.386 -2.451 34.849 1.00 46.00 229 THR A CA 1
ATOM 1724 C C . THR A 1 229 ? -40.372 -3.286 35.687 1.00 46.00 229 THR A C 1
ATOM 1726 O O . THR A 1 229 ? -39.929 -4.168 36.425 1.00 46.00 229 THR A O 1
ATOM 1729 N N . PRO A 1 230 ? -41.696 -3.046 35.622 1.00 40.53 230 PRO A N 1
ATOM 1730 C CA . PRO A 1 230 ? -42.665 -3.757 36.458 1.00 40.53 230 PRO A CA 1
ATOM 1731 C C . PRO A 1 230 ? -42.746 -5.262 36.156 1.00 40.53 230 PRO A C 1
ATOM 1733 O O . PRO A 1 230 ? -42.780 -5.683 35.000 1.00 40.53 230 PRO A O 1
ATOM 1736 N N . SER A 1 231 ? -42.828 -6.057 37.229 1.00 44.00 231 SER A N 1
ATOM 1737 C CA . SER A 1 231 ? -42.979 -7.516 37.215 1.00 44.00 231 SER A CA 1
ATOM 1738 C C . SER A 1 231 ? -44.172 -7.988 36.386 1.00 44.00 231 SER A C 1
ATOM 1740 O O . SER A 1 231 ? -45.301 -7.534 36.569 1.00 44.00 231 SER A O 1
ATOM 1742 N N . THR A 1 232 ? -43.933 -8.979 35.529 1.00 41.03 232 THR A N 1
ATOM 1743 C CA . THR A 1 232 ? -44.980 -9.705 34.807 1.00 41.03 232 THR A CA 1
ATOM 1744 C C . THR A 1 232 ? -45.575 -10.787 35.709 1.00 41.03 232 THR A C 1
ATOM 1746 O O . THR A 1 232 ? -44.876 -11.694 36.158 1.00 41.03 232 THR A O 1
ATOM 1749 N N . THR A 1 233 ? -46.876 -10.704 35.989 1.00 41.72 233 THR A N 1
ATOM 1750 C CA . THR A 1 233 ? -47.622 -11.755 36.692 1.00 41.72 233 THR A CA 1
ATOM 1751 C C . THR A 1 233 ? -47.896 -12.911 35.731 1.00 41.72 233 THR A C 1
ATOM 1753 O O . THR A 1 233 ? -48.662 -12.757 34.783 1.00 41.72 233 THR A O 1
ATOM 1756 N N . ILE A 1 234 ? -47.288 -14.075 35.971 1.00 43.19 234 ILE A N 1
ATOM 1757 C CA . ILE A 1 234 ? -47.616 -15.312 35.251 1.00 43.19 234 ILE A CA 1
ATOM 1758 C C . ILE A 1 234 ? -48.750 -16.012 36.008 1.00 43.19 234 ILE A C 1
ATOM 1760 O O . ILE A 1 234 ? -48.607 -16.339 37.187 1.00 43.19 234 ILE A O 1
ATOM 1764 N N . ALA A 1 235 ? -49.888 -16.215 35.341 1.00 37.47 235 ALA A N 1
ATOM 1765 C CA . ALA A 1 235 ? -51.008 -16.977 35.885 1.00 37.47 235 ALA A CA 1
ATOM 1766 C C . ALA A 1 235 ? -50.666 -18.482 35.947 1.00 37.47 235 ALA A C 1
ATOM 1768 O O . ALA A 1 235 ? -50.008 -18.989 35.034 1.00 37.47 235 ALA A O 1
ATOM 1769 N N . PRO A 1 236 ? -51.104 -19.214 36.987 1.00 43.59 236 PRO A N 1
ATOM 1770 C CA . PRO A 1 236 ? -50.832 -20.642 37.098 1.00 43.59 236 PRO A CA 1
ATOM 1771 C C . PRO A 1 236 ? -51.569 -21.434 36.010 1.00 43.59 236 PRO A C 1
ATOM 1773 O O . PRO A 1 236 ? -52.766 -21.251 35.788 1.00 43.59 236 PRO A O 1
ATOM 1776 N N . ILE A 1 237 ? -50.842 -22.346 35.361 1.00 42.19 237 ILE A N 1
ATOM 1777 C CA . ILE A 1 237 ? -51.411 -23.378 34.490 1.00 42.19 237 ILE A CA 1
ATOM 1778 C C . ILE A 1 237 ? -51.997 -24.459 35.401 1.00 42.19 237 ILE A C 1
ATOM 1780 O O . ILE A 1 237 ? -51.265 -25.105 36.149 1.00 42.19 237 ILE A O 1
ATOM 1784 N N . ILE A 1 238 ? -53.317 -24.621 35.355 1.00 39.97 238 ILE A N 1
ATOM 1785 C CA . ILE A 1 238 ? -54.037 -25.700 36.035 1.00 39.97 238 ILE A CA 1
ATOM 1786 C C . ILE A 1 238 ? -54.120 -26.866 35.047 1.00 39.97 238 ILE A C 1
ATOM 1788 O O . ILE A 1 238 ? -54.678 -26.695 33.963 1.00 39.97 238 ILE A O 1
ATOM 1792 N N . ASN A 1 239 ? -53.566 -28.017 35.424 1.00 41.31 239 ASN A N 1
ATOM 1793 C CA . ASN A 1 239 ? -53.835 -29.312 34.798 1.00 41.31 239 ASN A CA 1
ATOM 1794 C C . ASN A 1 239 ? -54.446 -30.235 35.849 1.00 41.31 239 ASN A C 1
ATOM 1796 O O . ASN A 1 239 ? -53.910 -30.238 36.981 1.00 41.31 239 ASN A O 1
#

Secondary structure (DSSP, 8-state):
------------------------------SEEEEEEEEESS---BEEE-TTSBEEESSSSPBPEEEEETTTEEEETT-PEEEEPPTTT-BEEEETTPPPPTTEEEEEEEE---STTPPPEEEEEEEETTB--EEEEESSSS-EEEES---SS-TT-EEEEEEEEETT-TT-----PPPP--------------PPP-----TT-S-------------------PPPPPPP-PPP---

Sequence (239 aa):
MKLSIALLIMAAHQPLLVLGSGHHINMEPPTSCTFAMTSTGPFSCPAGRLQDGQIRFNGSYPTTQFTMVNGSMITDSAGFGCIVTESPTTQFQCDMNKTPDPNFGIMTVEKNNWHHGKRSEHHVLLAYKDNTEFYACPATDTEYNVYIKPDFGQTKCVPMQIVVEGECATGGGEDVQCPPTTVWHTEYVTEFVTQWSTVTVTPGSTSVSVSASTGGSDGDGWDTTATPTPSTTIAPIIN

pLDDT: mean 70.75, std 24.18, range [33.19, 98.5]

Radius of gyration: 32.39 Å; chains: 1; bounding box: 132×46×67 Å